Protein AF-A0A1B2ADE9-F1 (afdb_monomer)

Foldseek 3Di:
DPDDFQLVFFDAQDWFQQQDDPDDPLDCDPVLLQQLLLQCSGHVDLCRSQVSSVHHSVVVVVSCPDDRCLRSVQSSVRRNDTPPPDHPDRDPPPPPPDDPVRLVSCQVQPIWHFDDDPSDGPDIDHDGPVVSVVVNVVVVVVVVVVVVVVVVVVVVVVVVCVVVPPDDDDPPPDDDPDDDDDDDDDDDDDDDD

Organism: NCBI:txid692370

Structure (mmCIF, N/CA/C/O backbone):
data_AF-A0A1B2ADE9-F1
#
_entry.id   AF-A0A1B2ADE9-F1
#
loop_
_atom_site.group_PDB
_atom_site.id
_atom_site.type_symbol
_atom_site.label_atom_id
_atom_site.label_alt_id
_atom_site.label_comp_id
_atom_site.label_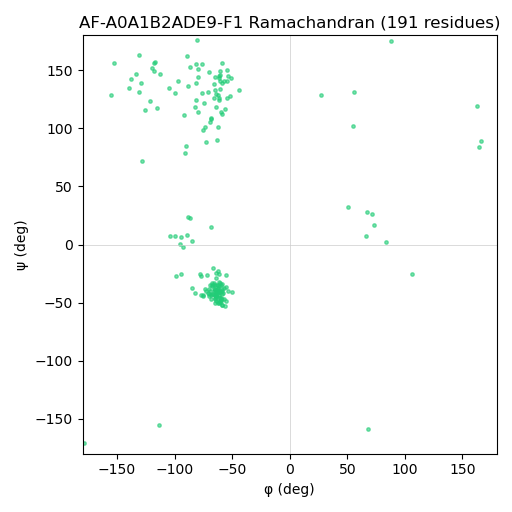asym_id
_atom_site.label_entity_id
_atom_site.label_seq_id
_atom_site.pdbx_PDB_ins_code
_atom_site.Cartn_x
_atom_site.Cartn_y
_atom_site.Cartn_z
_atom_site.occupancy
_atom_site.B_iso_or_equiv
_atom_site.auth_seq_id
_atom_site.auth_comp_id
_atom_site.auth_asym_id
_atom_site.auth_atom_id
_atom_site.pdbx_PDB_model_num
ATOM 1 N N . MET A 1 1 ? -26.281 9.345 21.371 1.00 38.66 1 MET A N 1
ATOM 2 C CA . MET A 1 1 ? -25.489 10.136 20.402 1.00 38.66 1 MET A CA 1
ATOM 3 C C . MET A 1 1 ? -24.989 9.218 19.295 1.00 38.66 1 MET A C 1
ATOM 5 O O . MET A 1 1 ? -24.089 8.418 19.533 1.00 38.66 1 MET A O 1
ATOM 9 N N . SER A 1 2 ? -25.608 9.260 18.114 1.00 47.91 2 SER A N 1
ATOM 10 C CA . SER A 1 2 ? -25.156 8.481 16.957 1.00 47.91 2 SER A CA 1
ATOM 11 C C . SER A 1 2 ? -23.820 9.042 16.474 1.00 47.91 2 SER A C 1
ATOM 13 O O . SER A 1 2 ? -23.771 10.146 15.932 1.00 47.91 2 SER A O 1
ATOM 15 N N . HIS A 1 3 ? -22.728 8.315 16.703 1.00 58.25 3 HIS A N 1
ATOM 16 C CA . HIS A 1 3 ? -21.431 8.699 16.159 1.00 58.25 3 HIS A CA 1
ATOM 17 C C . HIS A 1 3 ? -21.512 8.625 14.633 1.00 58.25 3 HIS A C 1
ATOM 19 O O . HIS A 1 3 ? -21.763 7.555 14.075 1.00 58.25 3 HIS A O 1
ATOM 25 N N . SER A 1 4 ? -21.322 9.762 13.959 1.00 67.06 4 SER A N 1
ATOM 26 C CA . SER A 1 4 ? -21.182 9.790 12.504 1.00 67.06 4 SER A CA 1
ATOM 27 C C . SER A 1 4 ? -20.102 8.789 12.096 1.00 67.06 4 SER A C 1
ATOM 29 O O . SER A 1 4 ? -19.000 8.824 12.651 1.00 67.06 4 SER A O 1
ATOM 31 N N . PRO A 1 5 ? -20.386 7.875 11.156 1.00 67.94 5 PRO A N 1
ATOM 32 C CA . PRO A 1 5 ? -19.447 6.818 10.843 1.00 67.94 5 PRO A CA 1
ATOM 33 C C . PRO A 1 5 ? -18.175 7.426 10.240 1.00 67.94 5 PRO A C 1
ATOM 35 O O . PRO A 1 5 ? -18.242 8.278 9.350 1.00 67.94 5 PRO A O 1
ATOM 38 N N . ALA A 1 6 ? -17.011 6.992 10.735 1.00 68.88 6 ALA A N 1
ATOM 39 C CA . ALA A 1 6 ? -15.723 7.653 10.498 1.00 68.88 6 ALA A CA 1
ATOM 40 C C . ALA A 1 6 ? -15.379 7.830 9.006 1.00 68.88 6 ALA A C 1
ATOM 42 O O . ALA A 1 6 ? -14.685 8.775 8.636 1.00 68.88 6 ALA A O 1
ATOM 43 N N . HIS A 1 7 ? -15.913 6.972 8.136 1.00 71.06 7 HIS A N 1
ATOM 44 C CA . HIS A 1 7 ? -15.707 7.038 6.692 1.00 71.06 7 HIS A CA 1
ATOM 45 C C . HIS A 1 7 ? -16.331 8.264 6.000 1.00 71.06 7 HIS A C 1
ATOM 47 O O . HIS A 1 7 ? -15.894 8.617 4.905 1.00 71.06 7 HIS A O 1
ATOM 53 N N . ARG A 1 8 ? -17.326 8.935 6.609 1.00 74.19 8 ARG A N 1
ATOM 54 C CA . ARG A 1 8 ? -17.951 10.150 6.042 1.00 74.19 8 ARG A CA 1
ATOM 55 C C . ARG A 1 8 ? -17.042 11.376 6.104 1.00 74.19 8 ARG A C 1
ATOM 57 O O . ARG A 1 8 ? -17.163 12.266 5.273 1.00 74.19 8 ARG A O 1
ATOM 64 N N . VAL A 1 9 ? -16.122 11.401 7.065 1.00 76.00 9 VAL A N 1
ATOM 65 C CA . VAL A 1 9 ? -15.184 12.512 7.293 1.00 76.00 9 VAL A CA 1
ATOM 66 C C . VAL A 1 9 ? -13.785 12.153 6.787 1.00 76.00 9 VAL A C 1
ATOM 68 O O . VAL A 1 9 ? -12.835 12.876 7.028 1.00 76.00 9 VAL A O 1
ATOM 71 N N . ARG A 1 10 ? -13.594 11.022 6.104 1.00 80.44 10 ARG A N 1
ATOM 72 C CA . ARG A 1 10 ? -12.267 10.571 5.656 1.00 80.44 10 ARG A CA 1
ATOM 73 C C . ARG A 1 10 ? -12.204 10.484 4.145 1.00 80.44 10 ARG A C 1
ATOM 75 O O . ARG A 1 10 ? -13.212 10.322 3.461 1.00 80.44 10 ARG A O 1
ATOM 82 N N . ARG A 1 11 ? -10.992 10.578 3.604 1.00 84.69 11 ARG A N 1
ATOM 83 C CA . ARG A 1 11 ? -10.764 10.429 2.164 1.00 84.69 11 ARG A CA 1
ATOM 84 C C . ARG A 1 11 ? -10.709 8.949 1.805 1.00 84.69 11 ARG A C 1
ATOM 86 O O . ARG A 1 11 ? -10.084 8.157 2.506 1.00 84.69 11 ARG A O 1
ATOM 93 N N . LYS A 1 12 ? -11.326 8.584 0.681 1.00 86.38 12 LYS A N 1
ATOM 94 C CA . LYS A 1 12 ? -11.277 7.212 0.170 1.00 86.38 12 LYS A CA 1
ATOM 95 C C . LYS A 1 12 ? -9.836 6.842 -0.239 1.00 86.38 12 LYS A C 1
ATOM 97 O O . LYS A 1 12 ? -9.158 7.661 -0.878 1.00 86.38 12 LYS A O 1
ATOM 102 N N . PRO A 1 13 ? -9.369 5.619 0.073 1.00 87.56 13 PRO A N 1
ATOM 103 C CA . PRO A 1 13 ? -8.111 5.111 -0.462 1.00 87.56 13 PRO A CA 1
ATOM 104 C C . PRO A 1 13 ? -8.168 5.026 -1.992 1.00 87.56 13 PRO A C 1
ATOM 106 O O . PRO A 1 13 ? -9.203 4.724 -2.590 1.00 87.56 13 PRO A O 1
ATOM 109 N N . GLY A 1 14 ? -7.051 5.330 -2.634 1.00 88.56 14 GLY A N 1
ATOM 110 C CA . GLY A 1 14 ? -6.895 5.351 -4.087 1.00 88.56 14 GLY A CA 1
ATOM 111 C C . GLY A 1 14 ? -5.942 4.270 -4.562 1.00 88.56 14 GLY A C 1
ATOM 112 O O . GLY A 1 14 ? -5.801 3.230 -3.925 1.00 88.56 14 GLY A O 1
ATOM 113 N N . PHE A 1 15 ? -5.337 4.499 -5.727 1.00 89.31 15 PHE A N 1
ATOM 114 C CA . PHE A 1 15 ? -4.405 3.552 -6.329 1.00 89.31 15 PHE A CA 1
ATOM 115 C C . PHE A 1 15 ? -3.014 3.682 -5.713 1.00 89.31 15 PHE A C 1
ATOM 117 O O . PHE A 1 15 ? -2.402 4.746 -5.811 1.00 89.31 15 PHE A O 1
ATOM 124 N N . PHE A 1 16 ? -2.490 2.577 -5.188 1.00 89.56 16 PHE A N 1
ATOM 125 C CA . PHE A 1 16 ? -1.145 2.498 -4.623 1.00 89.56 16 PHE A CA 1
ATOM 126 C C . PHE A 1 16 ? -0.359 1.305 -5.146 1.00 89.56 16 PHE A C 1
ATOM 128 O O . PHE A 1 16 ? -0.919 0.355 -5.695 1.00 89.56 16 PHE A O 1
ATOM 135 N N . HIS A 1 17 ? 0.956 1.366 -4.956 1.00 89.12 17 HIS A N 1
ATOM 136 C CA . HIS A 1 17 ? 1.852 0.235 -5.150 1.00 89.12 17 HIS A CA 1
ATOM 137 C C . HIS A 1 17 ? 1.821 -0.639 -3.899 1.00 89.12 17 HIS A C 1
ATOM 139 O O . HIS A 1 17 ? 2.172 -0.144 -2.823 1.00 89.12 17 HIS A O 1
ATOM 145 N N . PRO A 1 18 ? 1.394 -1.906 -4.002 1.00 88.88 18 PRO A N 1
ATOM 146 C CA . PRO A 1 18 ? 1.435 -2.797 -2.859 1.00 88.88 18 PRO A CA 1
ATOM 147 C C . PRO A 1 18 ? 2.883 -3.042 -2.442 1.00 88.88 18 PRO A C 1
ATOM 149 O O . PRO A 1 18 ? 3.785 -3.123 -3.278 1.00 88.88 18 PRO A O 1
ATOM 152 N N . VAL A 1 19 ? 3.097 -3.158 -1.135 1.00 88.06 19 VAL A N 1
ATOM 153 C CA . VAL A 1 19 ? 4.432 -3.361 -0.573 1.00 88.06 19 VAL A CA 1
ATOM 154 C C . VAL A 1 19 ? 4.941 -4.733 -1.016 1.00 88.06 19 VAL A C 1
ATOM 156 O O . VAL A 1 19 ? 4.235 -5.719 -0.766 1.00 88.06 19 VAL A O 1
ATOM 159 N N . PRO A 1 20 ? 6.135 -4.829 -1.632 1.00 81.00 20 PRO A N 1
ATOM 160 C CA . PRO A 1 20 ? 6.724 -6.103 -2.011 1.00 81.00 20 PRO A CA 1
ATOM 161 C C . PRO A 1 20 ? 7.099 -6.858 -0.740 1.00 81.00 20 PRO A C 1
ATOM 163 O O . PRO A 1 20 ? 8.008 -6.500 0.010 1.00 81.00 20 PRO A O 1
ATOM 166 N N . VAL A 1 21 ? 6.353 -7.911 -0.457 1.00 83.31 21 VAL A N 1
ATOM 167 C CA . VAL A 1 21 ? 6.552 -8.748 0.717 1.00 83.31 21 VAL A CA 1
ATOM 168 C C . VAL A 1 21 ? 6.620 -10.193 0.272 1.00 83.31 21 VAL A C 1
ATOM 170 O O . VAL A 1 21 ? 5.876 -10.620 -0.609 1.00 83.31 21 VAL A O 1
ATOM 173 N N . ARG A 1 22 ? 7.545 -10.948 0.871 1.00 77.75 22 ARG A N 1
ATOM 174 C CA . ARG A 1 22 ? 7.701 -12.373 0.581 1.00 77.75 22 ARG A CA 1
ATOM 175 C C . ARG A 1 22 ? 6.361 -13.074 0.790 1.00 77.75 22 ARG A C 1
ATOM 177 O O . ARG A 1 22 ? 5.785 -12.967 1.874 1.00 77.75 22 ARG A O 1
ATOM 184 N N . ALA A 1 23 ? 5.904 -13.789 -0.234 1.00 70.44 23 ALA A N 1
ATOM 185 C CA . ALA A 1 23 ? 4.686 -14.576 -0.165 1.00 70.44 23 ALA A CA 1
ATOM 186 C C . ALA A 1 23 ? 4.832 -15.632 0.940 1.00 70.44 23 ALA A C 1
ATOM 188 O O . ALA A 1 23 ? 5.692 -16.510 0.876 1.00 70.44 23 ALA A O 1
ATOM 189 N N . ARG A 1 24 ? 4.026 -15.488 1.990 1.00 76.12 24 ARG A N 1
ATOM 190 C CA . ARG A 1 24 ? 3.840 -16.460 3.069 1.00 76.12 24 ARG A CA 1
ATOM 191 C C . ARG A 1 24 ? 2.339 -16.597 3.304 1.00 76.12 24 ARG A C 1
ATOM 193 O O . ARG A 1 24 ? 1.621 -15.609 3.140 1.00 76.12 24 ARG A O 1
ATOM 200 N N . CYS A 1 25 ? 1.872 -17.784 3.686 1.00 72.38 25 CYS A N 1
ATOM 201 C CA . CYS A 1 25 ? 0.450 -18.053 3.944 1.00 72.38 25 CYS A CA 1
ATOM 202 C C . CYS A 1 25 ? -0.127 -17.157 5.058 1.00 72.38 25 CYS A C 1
ATOM 204 O O . CYS A 1 25 ? -1.260 -16.683 4.983 1.00 72.38 25 CYS A O 1
ATOM 206 N N . ASP A 1 26 ? 0.692 -16.845 6.056 1.00 76.94 26 ASP A N 1
ATOM 207 C CA . ASP A 1 26 ? 0.396 -15.974 7.189 1.00 76.94 26 ASP A CA 1
ATOM 208 C C . ASP A 1 26 ? 0.867 -14.525 6.975 1.00 76.94 26 ASP A C 1
ATOM 210 O O . ASP A 1 26 ? 0.644 -13.666 7.823 1.00 76.94 26 ASP A O 1
ATOM 214 N N . GLY A 1 27 ? 1.471 -14.218 5.827 1.00 85.62 27 GLY A N 1
ATOM 215 C CA . GLY A 1 27 ? 2.099 -12.933 5.552 1.00 85.62 27 GLY A CA 1
ATOM 216 C C . GLY A 1 27 ? 1.133 -11.825 5.136 1.00 85.62 27 GLY A C 1
ATOM 217 O O . GLY A 1 27 ? -0.070 -12.008 4.938 1.00 85.62 27 GLY A O 1
ATOM 218 N N . TRP A 1 28 ? 1.678 -10.627 4.959 1.00 90.31 28 TRP A N 1
ATOM 219 C CA . TRP A 1 28 ? 0.943 -9.526 4.347 1.00 90.31 28 TRP A CA 1
ATOM 220 C C . TRP A 1 28 ? 0.720 -9.829 2.863 1.00 90.31 28 TRP A C 1
ATOM 222 O O . TRP A 1 28 ? 1.646 -9.751 2.076 1.00 90.31 28 TRP A O 1
ATOM 232 N N . SER A 1 29 ? -0.492 -10.188 2.453 1.00 90.56 29 SER A N 1
ATOM 233 C CA . SER A 1 29 ? -0.825 -10.309 1.029 1.00 90.56 29 SER A CA 1
ATOM 234 C C . SER A 1 29 ? -1.334 -8.974 0.484 1.00 90.56 29 SER A C 1
ATOM 236 O O . SER A 1 29 ? -1.773 -8.114 1.249 1.00 90.56 29 SER A O 1
ATOM 238 N N . ILE A 1 30 ? -1.334 -8.804 -0.842 1.00 90.31 30 ILE A N 1
ATOM 239 C CA . ILE A 1 30 ? -1.939 -7.630 -1.502 1.00 90.31 30 ILE A CA 1
ATOM 240 C C . ILE A 1 30 ? -3.397 -7.463 -1.053 1.00 90.31 30 ILE A C 1
ATOM 242 O O . ILE A 1 30 ? -3.838 -6.359 -0.745 1.00 90.31 30 ILE A O 1
ATOM 246 N N . VAL A 1 31 ? -4.118 -8.583 -0.930 1.00 90.06 31 VAL A N 1
ATOM 247 C CA . VAL A 1 31 ? -5.492 -8.616 -0.421 1.00 90.06 31 VAL A CA 1
ATOM 248 C C . VAL A 1 31 ? -5.555 -8.039 0.989 1.00 90.06 31 VAL A C 1
ATOM 250 O O . VAL A 1 31 ? -6.293 -7.085 1.222 1.00 90.06 31 VAL A O 1
ATOM 253 N N . ARG A 1 32 ? -4.721 -8.523 1.917 1.00 91.69 32 ARG A N 1
ATOM 254 C CA . ARG A 1 32 ? -4.684 -8.002 3.293 1.00 91.69 32 ARG A CA 1
ATOM 255 C C . ARG A 1 32 ? -4.302 -6.520 3.350 1.00 91.69 32 ARG A C 1
ATOM 257 O O . ARG A 1 32 ? -4.878 -5.796 4.152 1.00 91.69 32 ARG A O 1
ATOM 264 N N . GLN A 1 33 ? -3.408 -6.041 2.482 1.00 92.75 33 GLN A N 1
ATOM 265 C CA . GLN A 1 33 ? -3.069 -4.612 2.390 1.00 92.75 33 GLN A CA 1
ATOM 266 C C . GLN A 1 33 ? -4.273 -3.763 1.944 1.00 92.75 33 GLN A C 1
ATOM 268 O O . GLN A 1 33 ? -4.559 -2.729 2.548 1.00 92.75 33 GLN A O 1
ATOM 273 N N . CYS A 1 34 ? -5.020 -4.213 0.929 1.00 92.50 34 CYS A N 1
ATOM 274 C CA . CYS A 1 34 ? -6.239 -3.540 0.473 1.00 92.50 34 CYS A CA 1
ATOM 275 C C . CYS A 1 34 ? -7.340 -3.550 1.541 1.00 92.50 34 CYS A C 1
ATOM 277 O O . CYS A 1 34 ? -7.936 -2.505 1.808 1.00 92.50 34 CYS A O 1
ATOM 279 N N . HIS A 1 35 ? -7.585 -4.701 2.175 1.00 91.88 35 HIS A N 1
ATOM 280 C CA . HIS A 1 35 ? -8.554 -4.808 3.267 1.00 91.88 35 HIS A CA 1
ATOM 281 C C . HIS A 1 35 ? -8.151 -3.944 4.462 1.00 91.88 35 HIS A C 1
ATOM 283 O O . HIS A 1 35 ? -9.002 -3.300 5.064 1.00 91.88 35 HIS A O 1
ATOM 289 N N . PHE A 1 36 ? -6.860 -3.848 4.773 1.00 93.69 36 PHE A N 1
ATOM 290 C CA . PHE A 1 36 ? -6.385 -3.009 5.864 1.00 93.69 36 PHE A CA 1
ATOM 291 C C . PHE A 1 36 ? -6.710 -1.530 5.619 1.00 93.69 36 PHE A C 1
ATOM 293 O O . PHE A 1 36 ? -7.302 -0.887 6.483 1.00 93.69 36 PHE A O 1
ATOM 300 N N . LEU A 1 37 ? -6.403 -0.996 4.429 1.00 92.50 37 LEU A N 1
ATOM 301 C CA . LEU A 1 37 ? -6.740 0.392 4.076 1.00 92.50 37 LEU A CA 1
ATOM 302 C C . LEU A 1 37 ? -8.253 0.640 4.069 1.00 92.50 37 LEU A C 1
ATOM 304 O O . LEU A 1 37 ? -8.710 1.718 4.446 1.00 92.50 37 LEU A O 1
ATOM 308 N N . ALA A 1 38 ? -9.034 -0.359 3.669 1.00 91.69 38 ALA A N 1
ATOM 309 C CA . ALA A 1 38 ? -10.483 -0.300 3.735 1.00 91.69 38 ALA A CA 1
ATOM 310 C C . ALA A 1 38 ? -11.004 -0.221 5.174 1.00 91.69 38 ALA A C 1
ATOM 312 O O . ALA A 1 38 ? -11.773 0.681 5.494 1.00 91.69 38 ALA A O 1
ATOM 313 N N . TYR A 1 39 ? -10.557 -1.112 6.061 1.00 92.00 39 TYR A N 1
ATOM 314 C CA . TYR A 1 39 ? -10.945 -1.061 7.469 1.00 92.00 39 TYR A CA 1
ATOM 315 C C . TYR A 1 39 ? -10.456 0.215 8.149 1.00 92.00 39 TYR A C 1
ATOM 317 O O . TYR A 1 39 ? -11.169 0.764 8.988 1.00 92.00 39 TYR A O 1
ATOM 325 N N . LEU A 1 40 ? -9.286 0.728 7.765 1.00 91.44 40 LEU A N 1
ATOM 326 C CA . LEU A 1 40 ? -8.778 2.006 8.256 1.00 91.44 40 LEU A CA 1
ATOM 327 C C . LEU A 1 40 ? -9.699 3.164 7.852 1.00 91.44 40 LEU A C 1
ATOM 329 O O . LEU A 1 40 ? -9.984 4.035 8.669 1.00 91.44 40 LEU A O 1
ATOM 333 N N . TYR A 1 41 ? -10.222 3.144 6.627 1.00 90.06 41 TYR A N 1
ATOM 334 C CA . TYR A 1 41 ? -11.199 4.121 6.151 1.00 90.06 41 TYR A CA 1
ATOM 335 C C . TYR A 1 41 ? -12.534 4.038 6.905 1.00 90.06 41 TYR A C 1
ATOM 337 O O . TYR A 1 41 ? -13.125 5.069 7.219 1.00 90.06 41 TYR A O 1
ATOM 345 N N . LEU A 1 42 ? -12.984 2.828 7.247 1.00 87.81 42 LEU A N 1
ATOM 346 C CA . LEU A 1 42 ? -14.255 2.598 7.943 1.00 87.81 42 LEU A CA 1
ATOM 347 C C . LEU A 1 42 ? -14.210 2.952 9.425 1.00 87.81 42 LEU A C 1
ATOM 349 O O . LEU A 1 42 ? -15.145 3.561 9.939 1.00 87.81 42 LEU A O 1
ATOM 353 N N . THR A 1 43 ? -13.135 2.550 10.099 1.00 87.31 43 THR A N 1
ATOM 354 C CA . THR A 1 43 ? -13.010 2.621 11.560 1.00 87.31 43 THR A CA 1
ATOM 355 C C . THR A 1 43 ? -12.223 3.839 12.027 1.00 87.31 43 THR A C 1
ATOM 357 O O . THR A 1 43 ? -12.415 4.299 13.146 1.00 87.31 43 THR A O 1
ATOM 360 N N . GLY A 1 44 ? -11.306 4.358 11.203 1.00 86.12 44 GLY A N 1
ATOM 361 C CA . GLY A 1 44 ? -10.349 5.385 11.613 1.00 86.12 44 GLY A CA 1
ATOM 362 C C . GLY A 1 44 ? -9.323 4.918 12.652 1.00 86.12 44 GLY A C 1
ATOM 363 O O . GLY A 1 44 ? -8.565 5.746 13.149 1.00 86.12 44 GLY A O 1
ATOM 364 N N . SER A 1 45 ? -9.282 3.621 12.983 1.00 90.31 45 SER A N 1
ATOM 365 C CA . SER A 1 45 ? -8.395 3.060 14.002 1.00 90.31 45 SER A CA 1
ATOM 366 C C . SER A 1 45 ? -7.483 1.993 13.409 1.00 90.31 45 SER A C 1
ATOM 368 O O . SER A 1 45 ? -7.934 0.985 12.864 1.00 90.31 45 SER A O 1
ATOM 370 N N . VAL A 1 46 ? -6.174 2.191 13.567 1.00 92.19 46 VAL A N 1
ATOM 371 C CA . VAL A 1 46 ? -5.146 1.245 13.108 1.00 92.19 46 VAL A CA 1
ATOM 372 C C . VAL A 1 46 ? -5.283 -0.102 13.813 1.00 92.19 46 VAL A C 1
ATOM 374 O O . VAL A 1 46 ? -5.102 -1.147 13.190 1.00 92.19 46 VAL A O 1
ATOM 377 N N . THR A 1 47 ? -5.618 -0.099 15.105 1.00 93.50 47 THR A N 1
ATOM 378 C CA . THR A 1 47 ? -5.734 -1.330 15.892 1.00 93.50 47 THR A CA 1
ATOM 379 C C . THR A 1 47 ? -6.945 -2.152 15.471 1.00 93.50 47 THR A C 1
ATOM 381 O O . THR A 1 47 ? -6.820 -3.364 15.291 1.00 93.50 47 THR A O 1
ATOM 384 N N . ALA A 1 48 ? -8.088 -1.499 15.243 1.00 91.50 48 ALA A N 1
ATOM 385 C CA . ALA A 1 48 ? -9.290 -2.146 14.729 1.00 91.50 48 ALA A CA 1
ATOM 386 C C . ALA A 1 48 ? -9.070 -2.675 13.304 1.00 91.50 48 ALA A C 1
ATOM 388 O O . ALA A 1 48 ? -9.407 -3.820 13.016 1.00 91.50 48 ALA A O 1
ATOM 389 N N . ALA A 1 49 ? -8.431 -1.884 12.437 1.00 92.94 49 ALA A N 1
ATOM 390 C CA . ALA A 1 49 ? -8.143 -2.284 11.065 1.00 92.94 49 ALA A CA 1
ATOM 391 C C . ALA A 1 49 ? -7.176 -3.472 10.975 1.00 92.94 49 ALA A C 1
ATOM 393 O O . ALA A 1 49 ? -7.418 -4.404 10.212 1.00 92.94 49 ALA A O 1
ATOM 394 N N . ALA A 1 50 ? -6.107 -3.471 11.778 1.00 93.88 50 ALA A N 1
ATOM 395 C CA . ALA A 1 50 ? -5.161 -4.581 11.841 1.00 93.88 50 ALA A CA 1
ATOM 396 C C . ALA A 1 50 ? -5.848 -5.872 12.311 1.00 93.88 50 ALA A C 1
ATOM 398 O O . ALA A 1 50 ? -5.698 -6.913 11.672 1.00 93.88 50 ALA A O 1
ATOM 399 N N . ARG A 1 51 ? -6.672 -5.792 13.364 1.00 93.19 51 ARG A N 1
ATOM 400 C CA . ARG A 1 51 ? -7.458 -6.937 13.848 1.00 93.19 51 ARG A CA 1
ATOM 401 C C . ARG A 1 51 ? -8.457 -7.436 12.803 1.00 93.19 51 ARG A C 1
ATOM 403 O O . ARG A 1 51 ? -8.565 -8.642 12.619 1.00 93.19 51 ARG A O 1
ATOM 410 N N . GLY A 1 52 ? -9.109 -6.532 12.070 1.00 90.06 52 GLY A N 1
ATOM 411 C CA . GLY A 1 52 ? -10.048 -6.874 10.996 1.00 90.06 52 GLY A CA 1
ATOM 412 C C . GLY A 1 52 ? -9.424 -7.666 9.842 1.00 90.06 52 GLY A C 1
ATOM 413 O O . GLY A 1 52 ? -10.121 -8.427 9.180 1.00 90.06 52 GLY A O 1
ATOM 414 N N . VAL A 1 53 ? -8.109 -7.549 9.622 1.00 91.50 53 VAL A N 1
ATOM 415 C CA . VAL A 1 53 ? -7.373 -8.352 8.624 1.00 91.50 53 VAL A CA 1
ATOM 416 C C . VAL A 1 53 ? -6.609 -9.539 9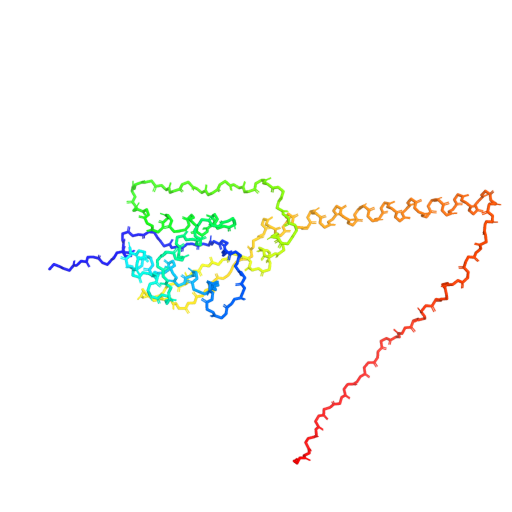.219 1.00 91.50 53 VAL A C 1
ATOM 418 O O . VAL A 1 53 ? -5.828 -10.175 8.509 1.00 91.50 53 VAL A O 1
ATOM 421 N N . GLY A 1 54 ? -6.793 -9.826 10.511 1.00 91.19 54 GLY A N 1
ATOM 422 C CA . GLY A 1 54 ? -6.087 -10.901 11.212 1.00 91.19 54 GLY A CA 1
ATOM 423 C C . GLY A 1 54 ? -4.601 -10.617 11.462 1.00 91.19 54 GLY A C 1
ATOM 424 O O . GLY A 1 54 ? -3.807 -11.547 11.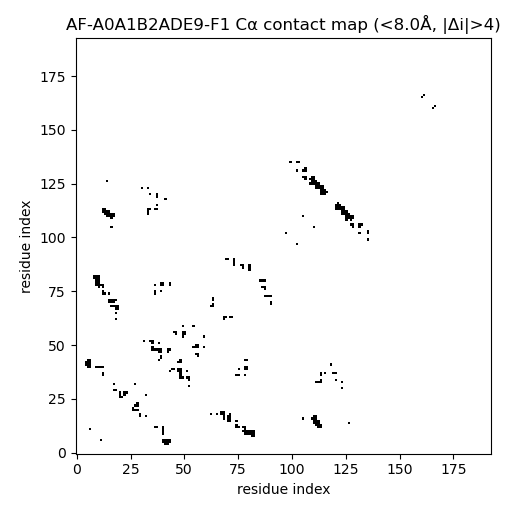552 1.00 91.19 54 GLY A O 1
ATOM 425 N N . MET A 1 55 ? -4.202 -9.343 11.545 1.00 93.06 55 MET A N 1
ATOM 426 C CA . MET A 1 55 ? -2.814 -8.915 11.749 1.00 93.06 55 MET A CA 1
ATOM 427 C C . MET A 1 55 ? -2.623 -8.166 13.065 1.00 93.06 55 MET A C 1
ATOM 429 O O . MET A 1 55 ? -3.532 -7.536 13.605 1.00 93.06 55 MET A O 1
ATOM 433 N N . SER A 1 56 ? -1.386 -8.160 13.565 1.00 93.56 56 SER A N 1
ATOM 434 C CA . SER A 1 56 ? -1.038 -7.316 14.709 1.00 93.56 56 SER A CA 1
ATOM 435 C C . SER A 1 56 ? -0.802 -5.861 14.272 1.00 93.56 56 SER A C 1
ATOM 437 O O . SER A 1 56 ? -0.184 -5.632 13.224 1.00 93.56 56 SER A O 1
ATOM 439 N N . PRO A 1 57 ? -1.185 -4.856 15.084 1.00 92.81 57 PRO A N 1
ATOM 440 C CA . PRO A 1 57 ? -0.901 -3.448 14.789 1.00 92.81 57 PRO A CA 1
ATOM 441 C C . PRO A 1 57 ? 0.600 -3.179 14.608 1.00 92.81 57 PRO A C 1
ATOM 443 O O . PRO A 1 57 ? 1.009 -2.452 13.705 1.00 92.81 57 PRO A O 1
ATOM 446 N N . LYS A 1 58 ? 1.444 -3.850 15.406 1.00 94.44 58 LYS A N 1
ATOM 447 C CA . LYS A 1 58 ? 2.910 -3.778 15.298 1.00 94.44 58 LYS A CA 1
ATOM 448 C C . LYS A 1 58 ? 3.404 -4.234 13.922 1.00 94.44 58 LYS A C 1
ATOM 450 O O . LYS A 1 58 ? 4.301 -3.614 13.356 1.00 94.44 58 LYS A O 1
ATOM 455 N N . SER A 1 59 ? 2.816 -5.292 13.357 1.00 92.12 59 SER A N 1
ATOM 456 C CA . SER A 1 59 ? 3.169 -5.754 12.009 1.00 92.12 59 SER A CA 1
ATOM 457 C C . SER A 1 59 ? 2.748 -4.766 10.915 1.00 92.12 59 SER A C 1
ATOM 459 O O . SER A 1 59 ? 3.482 -4.613 9.942 1.00 92.12 59 SER A O 1
ATOM 461 N N . ALA A 1 60 ? 1.634 -4.049 11.101 1.00 92.69 60 ALA A N 1
ATOM 462 C CA . ALA A 1 60 ? 1.175 -3.022 10.167 1.00 92.69 60 ALA A CA 1
ATOM 463 C C . ALA A 1 60 ? 2.129 -1.814 10.143 1.00 92.69 60 ALA A C 1
ATOM 465 O O . ALA A 1 60 ? 2.516 -1.356 9.069 1.00 92.69 60 ALA A O 1
ATOM 466 N N . TYR A 1 61 ? 2.607 -1.355 11.306 1.00 93.88 61 TYR A N 1
ATOM 467 C CA . TYR A 1 61 ? 3.642 -0.313 11.365 1.00 93.88 61 TYR A CA 1
ATOM 468 C C . TYR A 1 61 ? 4.969 -0.771 10.756 1.00 93.88 61 TYR A C 1
ATOM 470 O O . TYR A 1 61 ? 5.591 -0.026 10.001 1.00 93.88 61 TYR A O 1
ATOM 478 N N . ARG A 1 62 ? 5.376 -2.022 11.010 1.00 91.69 62 ARG A N 1
ATOM 479 C CA . ARG A 1 62 ? 6.553 -2.608 10.352 1.00 91.69 62 ARG A CA 1
ATOM 480 C C . ARG A 1 62 ? 6.407 -2.668 8.836 1.00 91.69 62 ARG A C 1
ATOM 482 O O . ARG A 1 62 ? 7.417 -2.570 8.155 1.00 91.69 62 ARG A O 1
ATOM 489 N N . LEU A 1 63 ? 5.196 -2.871 8.315 1.00 91.25 63 LEU A N 1
ATOM 490 C CA . LEU A 1 63 ? 4.934 -2.853 6.877 1.00 91.25 63 LEU A CA 1
ATOM 491 C C . LEU A 1 63 ? 5.090 -1.439 6.306 1.00 91.25 63 LEU A C 1
ATOM 493 O O . LEU A 1 63 ? 5.716 -1.282 5.264 1.00 91.25 63 LEU A O 1
ATOM 497 N N . ARG A 1 64 ? 4.570 -0.424 7.010 1.00 89.81 64 ARG A N 1
ATOM 498 C CA . ARG A 1 64 ? 4.678 0.992 6.617 1.00 89.81 64 ARG A CA 1
ATOM 499 C C . ARG A 1 64 ? 6.130 1.477 6.541 1.00 89.81 64 ARG A C 1
ATOM 501 O O . ARG A 1 64 ? 6.428 2.324 5.714 1.00 89.81 64 ARG A O 1
ATOM 508 N N . ALA A 1 65 ? 7.013 0.940 7.381 1.00 89.06 65 ALA A N 1
ATOM 509 C CA . ALA A 1 65 ? 8.425 1.323 7.440 1.00 89.06 65 ALA A CA 1
ATOM 510 C C . ALA A 1 65 ? 9.339 0.589 6.435 1.00 89.06 65 ALA A C 1
ATOM 512 O O . ALA A 1 65 ? 10.551 0.764 6.497 1.00 89.06 65 ALA A O 1
ATOM 513 N N . ARG A 1 66 ? 8.807 -0.275 5.556 1.00 86.50 66 ARG A N 1
ATOM 514 C CA . ARG A 1 66 ? 9.633 -1.003 4.577 1.00 86.50 66 ARG A CA 1
ATOM 515 C C . ARG A 1 66 ? 9.990 -0.143 3.372 1.00 86.50 66 A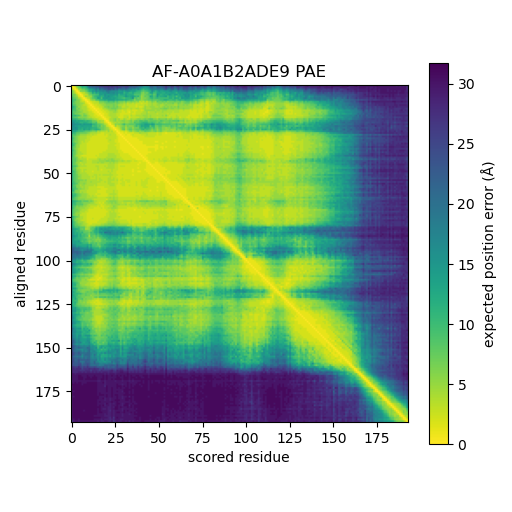RG A C 1
ATOM 517 O O . ARG A 1 66 ? 9.182 0.664 2.918 1.00 86.50 66 ARG A O 1
ATOM 524 N N . ASP A 1 67 ? 11.137 -0.443 2.779 1.00 80.56 67 ASP A N 1
ATOM 525 C CA . ASP A 1 67 ? 11.514 0.084 1.470 1.00 80.56 67 ASP A CA 1
ATOM 526 C C . ASP A 1 67 ? 10.495 -0.350 0.406 1.00 80.56 67 ASP A C 1
ATOM 528 O O . ASP A 1 67 ? 10.080 -1.514 0.355 1.00 80.56 67 ASP A O 1
ATOM 532 N N . GLY A 1 68 ? 10.055 0.584 -0.440 1.00 79.31 68 GLY A N 1
ATOM 533 C CA . GLY A 1 68 ? 9.011 0.318 -1.429 1.00 79.31 68 GLY A CA 1
ATOM 534 C C . GLY A 1 68 ? 7.580 0.426 -0.890 1.00 79.31 68 GLY A C 1
ATOM 535 O O . GLY A 1 68 ? 6.637 0.168 -1.643 1.00 79.31 68 GLY A O 1
ATOM 536 N N . ALA A 1 69 ? 7.391 0.783 0.388 1.00 85.25 69 ALA A N 1
ATOM 537 C CA . ALA A 1 69 ? 6.074 1.003 0.986 1.00 85.25 69 ALA A CA 1
ATOM 538 C C . ALA A 1 69 ? 5.559 2.444 0.852 1.00 85.25 69 ALA A C 1
ATOM 540 O O . ALA A 1 69 ? 4.520 2.771 1.424 1.00 85.25 69 ALA A O 1
ATOM 541 N N . GLU A 1 70 ? 6.231 3.312 0.093 1.00 86.94 70 GLU A N 1
ATOM 542 C CA . GLU A 1 70 ? 5.937 4.749 0.043 1.00 86.94 70 GLU A CA 1
ATOM 543 C C . GLU A 1 70 ? 4.512 5.015 -0.463 1.00 86.94 70 GLU A C 1
ATOM 545 O O . GLU A 1 70 ? 3.789 5.843 0.090 1.00 86.94 70 GLU A O 1
ATOM 550 N N . GLY A 1 71 ? 4.070 4.260 -1.474 1.00 86.44 71 GLY A N 1
ATOM 551 C CA . GLY A 1 71 ? 2.702 4.343 -1.991 1.00 86.44 71 GLY A CA 1
ATOM 552 C C . GLY A 1 71 ? 1.651 3.895 -0.971 1.00 86.44 71 GLY A C 1
ATOM 553 O O . GLY A 1 71 ? 0.598 4.518 -0.852 1.00 86.44 71 GLY A O 1
ATOM 554 N N . PHE A 1 72 ? 1.942 2.844 -0.202 1.00 89.81 72 PHE A N 1
ATOM 555 C CA . PHE A 1 72 ? 1.052 2.347 0.848 1.00 89.81 72 PHE A CA 1
ATOM 556 C C . PHE A 1 72 ? 0.985 3.309 2.044 1.00 89.81 72 PHE A C 1
ATOM 558 O O . PHE A 1 72 ? -0.106 3.615 2.525 1.00 89.81 72 PHE A O 1
ATOM 565 N N . ALA A 1 73 ? 2.130 3.831 2.489 1.00 90.38 73 ALA A N 1
ATOM 566 C CA . ALA A 1 73 ? 2.216 4.830 3.551 1.00 90.38 73 ALA A CA 1
ATOM 567 C C . ALA A 1 73 ? 1.466 6.116 3.174 1.00 90.38 73 ALA A C 1
ATOM 569 O O . ALA A 1 73 ? 0.715 6.649 3.986 1.00 90.38 73 ALA A O 1
ATOM 570 N N . TYR A 1 74 ? 1.584 6.554 1.919 1.00 90.00 74 TYR A N 1
ATOM 571 C CA . TYR A 1 74 ? 0.850 7.706 1.409 1.00 90.00 74 TYR A CA 1
ATOM 572 C C . TYR A 1 74 ? -0.670 7.526 1.477 1.00 90.00 74 TYR A C 1
ATOM 574 O O . TYR A 1 74 ? -1.387 8.428 1.908 1.00 90.00 74 TYR A O 1
ATOM 582 N N . GLU A 1 75 ? -1.184 6.366 1.060 1.00 91.06 75 GLU A N 1
ATOM 583 C CA . GLU A 1 75 ? -2.617 6.072 1.162 1.00 91.06 75 GLU A CA 1
ATOM 584 C C . GLU A 1 75 ? -3.088 5.980 2.609 1.00 91.06 75 GLU A C 1
ATOM 586 O O . GLU A 1 75 ? -4.158 6.492 2.937 1.00 91.06 75 GLU A O 1
ATOM 591 N N . TRP A 1 76 ? -2.281 5.373 3.479 1.00 91.69 76 TRP A N 1
ATOM 592 C CA . TRP A 1 76 ? -2.548 5.323 4.911 1.00 91.69 76 TRP A CA 1
ATOM 593 C C . TRP A 1 76 ? -2.721 6.736 5.476 1.00 91.69 76 TRP A C 1
ATOM 595 O O . TRP A 1 76 ? -3.748 7.044 6.087 1.00 91.69 76 TRP A O 1
ATOM 605 N N . ASP A 1 77 ? -1.752 7.616 5.231 1.00 90.12 77 ASP A N 1
ATOM 606 C CA . ASP A 1 77 ? -1.774 8.991 5.727 1.00 90.12 77 ASP A CA 1
ATOM 607 C C . ASP A 1 77 ? -2.922 9.785 5.099 1.00 90.12 77 ASP A C 1
ATOM 609 O O . ASP A 1 77 ? -3.578 10.584 5.769 1.00 90.12 77 ASP A O 1
ATOM 613 N N . ARG A 1 78 ? -3.258 9.512 3.834 1.00 88.94 78 ARG A N 1
ATOM 614 C CA . ARG A 1 78 ? -4.395 10.141 3.158 1.00 88.94 78 ARG A CA 1
ATOM 615 C C . ARG A 1 78 ? -5.740 9.755 3.755 1.00 88.94 78 ARG A C 1
ATOM 617 O O . ARG A 1 78 ? -6.613 10.616 3.834 1.00 88.94 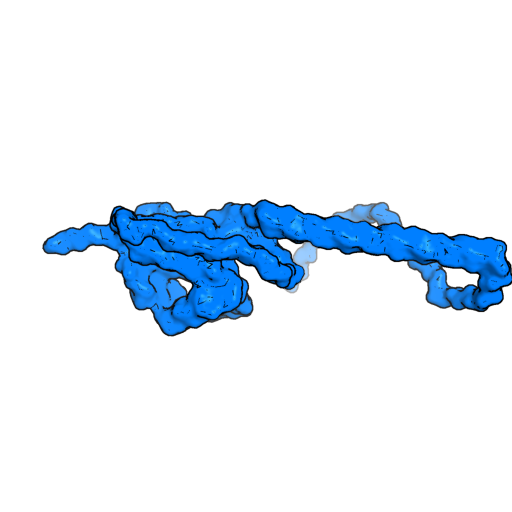78 ARG A O 1
ATOM 624 N N . VAL A 1 79 ? -5.912 8.503 4.168 1.00 88.50 79 VAL A N 1
ATOM 625 C CA . VAL A 1 79 ? -7.128 8.044 4.856 1.00 88.50 79 VAL A CA 1
ATOM 626 C C . VAL A 1 79 ? -7.235 8.657 6.256 1.00 88.50 79 VAL A C 1
ATOM 628 O O . VAL A 1 79 ? -8.334 8.978 6.718 1.00 88.50 79 VAL A O 1
ATOM 631 N N . LEU A 1 80 ? -6.101 8.854 6.935 1.00 86.50 80 LEU A N 1
ATOM 632 C CA . LEU A 1 80 ? -6.073 9.474 8.259 1.00 86.50 80 LEU A CA 1
ATOM 633 C C . LEU A 1 80 ? -6.223 11.000 8.231 1.00 86.50 80 LEU A C 1
ATOM 635 O O . LEU A 1 80 ? -6.718 11.568 9.205 1.00 86.50 80 LEU A O 1
ATOM 639 N N . THR A 1 81 ? -5.858 11.646 7.123 1.00 84.38 81 THR A N 1
ATO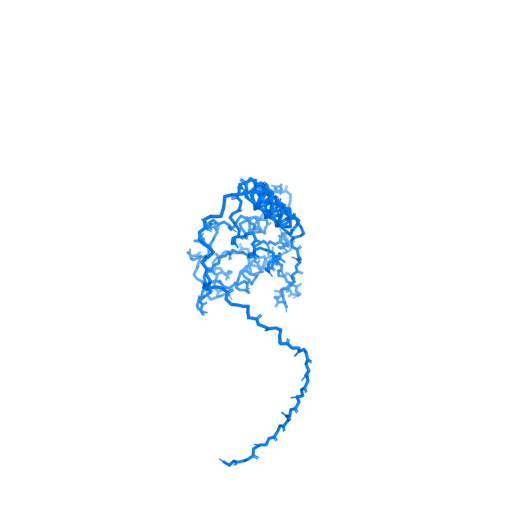M 640 C CA . THR A 1 81 ? -5.974 13.097 6.952 1.00 84.38 81 THR A CA 1
ATOM 641 C C . THR A 1 81 ? -7.431 13.504 6.728 1.00 84.38 81 THR A C 1
ATOM 643 O O . THR A 1 81 ? -8.072 13.082 5.759 1.00 84.38 81 THR A O 1
ATOM 646 N N . HIS A 1 82 ? -7.945 14.371 7.599 1.00 74.25 82 HIS A N 1
ATOM 647 C CA . HIS A 1 82 ? -9.301 14.898 7.492 1.00 74.25 82 HIS A CA 1
ATOM 648 C C . HIS A 1 82 ? -9.427 15.866 6.290 1.00 74.25 82 HIS A C 1
ATOM 650 O O . HIS A 1 82 ? -8.464 16.532 5.895 1.00 74.25 82 HIS A O 1
ATOM 656 N N . PRO A 1 83 ? -10.594 15.947 5.633 1.00 68.12 83 PRO A N 1
ATOM 657 C CA . PRO A 1 83 ? -10.870 16.960 4.626 1.00 68.12 83 PRO A CA 1
ATOM 658 C C . PRO A 1 83 ? -10.803 18.342 5.293 1.00 68.12 83 PRO A C 1
ATOM 660 O O . PRO A 1 83 ? -11.404 18.555 6.338 1.00 68.12 83 PRO A O 1
ATOM 663 N N . GLY A 1 84 ? -10.027 19.260 4.710 1.00 68.81 84 GLY A N 1
ATOM 664 C CA . GLY A 1 84 ? -9.818 20.616 5.238 1.00 68.81 84 GLY A CA 1
ATOM 665 C C . GLY A 1 84 ? -8.451 20.859 5.887 1.00 68.81 84 GLY A C 1
ATOM 666 O O . GLY A 1 84 ? -7.952 21.973 5.816 1.00 68.81 84 GLY A O 1
ATOM 667 N N . THR A 1 85 ? -7.766 19.833 6.404 1.00 70.44 85 THR A N 1
ATOM 668 C CA . THR A 1 85 ? -6.454 19.990 7.075 1.00 70.44 85 THR A CA 1
ATOM 669 C C . THR A 1 85 ? -5.257 19.901 6.113 1.00 70.44 85 THR A C 1
ATOM 671 O O . THR A 1 85 ? -4.158 19.530 6.512 1.00 70.44 85 THR A O 1
ATOM 674 N N . GLY A 1 86 ? -5.468 20.179 4.823 1.00 70.06 86 GLY A N 1
ATOM 675 C CA . GLY A 1 86 ? -4.466 19.988 3.767 1.00 70.06 86 GLY A CA 1
ATOM 676 C C . GLY A 1 86 ? -4.458 18.582 3.146 1.00 70.06 86 GLY A C 1
ATOM 677 O O . GLY A 1 86 ? -5.237 17.697 3.512 1.00 70.06 86 GLY A O 1
ATOM 678 N N . ARG A 1 87 ? -3.626 18.385 2.115 1.00 71.19 87 ARG A N 1
ATOM 679 C CA . ARG A 1 87 ? -3.390 17.083 1.467 1.00 71.19 87 ARG A CA 1
ATOM 680 C C . ARG A 1 87 ? -2.016 16.584 1.918 1.00 71.19 87 ARG A C 1
ATOM 682 O O . ARG A 1 87 ? -1.081 17.376 1.848 1.00 71.19 87 ARG A O 1
ATOM 689 N N . PRO A 1 88 ? -1.859 15.307 2.311 1.00 76.56 88 PRO A N 1
ATOM 690 C CA . PRO A 1 88 ? -0.524 14.779 2.534 1.00 76.56 88 PRO A CA 1
ATOM 691 C C . PRO A 1 88 ? 0.284 14.912 1.243 1.00 76.56 88 PRO A C 1
ATOM 693 O O . PRO A 1 88 ? -0.246 14.705 0.140 1.00 76.56 88 PRO A O 1
ATOM 696 N N . THR A 1 89 ? 1.547 15.295 1.387 1.00 76.94 89 THR A N 1
ATOM 697 C CA . THR A 1 89 ? 2.472 15.436 0.267 1.00 76.94 89 THR A CA 1
ATOM 698 C C . THR A 1 89 ? 2.623 14.073 -0.409 1.00 76.94 89 THR A C 1
ATOM 700 O O . THR A 1 89 ? 2.911 13.089 0.279 1.00 76.94 89 THR A O 1
ATOM 703 N N . PRO A 1 90 ? 2.369 13.962 -1.727 1.00 73.62 90 PRO A N 1
ATOM 704 C CA . PRO A 1 90 ? 2.651 12.738 -2.463 1.00 73.62 90 PRO A CA 1
ATOM 705 C C . PRO A 1 90 ? 4.108 12.320 -2.254 1.00 73.62 90 PRO A C 1
ATOM 707 O O . PRO A 1 90 ? 4.971 13.197 -2.164 1.00 73.62 90 PRO A O 1
ATOM 710 N N . PRO A 1 91 ? 4.410 11.011 -2.198 1.00 71.62 91 PRO A N 1
ATOM 711 C CA . PRO A 1 91 ? 5.792 10.577 -2.144 1.00 71.62 91 PRO A CA 1
ATOM 712 C C . PRO A 1 91 ? 6.527 11.143 -3.369 1.00 71.62 91 PRO A C 1
ATOM 714 O O . PRO A 1 91 ? 5.932 11.190 -4.457 1.00 71.62 91 PRO A O 1
ATOM 717 N N . PRO A 1 92 ? 7.787 11.589 -3.217 1.00 67.56 92 PRO A N 1
ATOM 718 C CA . PRO A 1 92 ? 8.586 12.038 -4.345 1.00 67.56 92 PRO A CA 1
ATOM 719 C C . PRO A 1 92 ? 8.563 10.980 -5.443 1.00 67.56 92 PRO A C 1
ATOM 721 O O . PRO A 1 92 ? 8.577 9.779 -5.157 1.00 67.56 92 PRO A O 1
ATOM 724 N N . ILE A 1 93 ? 8.534 11.414 -6.704 1.00 63.97 93 ILE A N 1
ATOM 725 C CA . ILE A 1 93 ? 8.742 10.488 -7.815 1.00 63.97 93 ILE A CA 1
ATOM 726 C C . ILE A 1 93 ? 10.096 9.829 -7.567 1.00 63.97 93 ILE A C 1
ATOM 728 O O . ILE A 1 93 ? 11.115 10.515 -7.532 1.00 63.97 93 ILE A O 1
ATOM 732 N N . ASP A 1 94 ? 10.094 8.511 -7.366 1.00 63.25 94 ASP A N 1
ATOM 733 C CA . ASP A 1 94 ? 11.315 7.759 -7.112 1.00 63.25 94 ASP A CA 1
ATOM 734 C C . ASP A 1 94 ? 12.227 7.877 -8.343 1.00 63.25 94 ASP A C 1
ATOM 736 O O . ASP A 1 94 ? 11.969 7.292 -9.408 1.00 63.25 94 ASP A O 1
ATOM 740 N N . TYR A 1 95 ? 13.225 8.753 -8.213 1.00 58.16 95 TYR A N 1
ATOM 741 C CA . TYR A 1 95 ? 14.270 9.016 -9.196 1.00 58.16 95 TYR A CA 1
ATOM 742 C C . TYR A 1 95 ? 15.507 8.153 -8.932 1.00 58.16 95 TYR A C 1
ATOM 744 O O . TYR A 1 95 ? 16.460 8.209 -9.711 1.00 58.16 95 TYR A O 1
ATOM 752 N N . ARG A 1 96 ? 15.514 7.340 -7.861 1.00 59.81 96 ARG A N 1
ATOM 753 C CA . ARG A 1 96 ? 16.589 6.369 -7.657 1.00 59.81 96 ARG A CA 1
ATOM 754 C C . ARG A 1 96 ? 16.602 5.407 -8.838 1.00 59.81 96 ARG A C 1
ATOM 756 O O . ARG A 1 96 ? 15.567 5.109 -9.440 1.00 59.81 96 ARG A O 1
ATOM 763 N N . LYS A 1 97 ? 17.788 4.893 -9.170 1.00 56.31 97 LYS A N 1
ATOM 764 C CA . LYS A 1 97 ? 17.923 3.784 -10.118 1.00 56.31 97 LYS A CA 1
ATOM 765 C C . LYS A 1 97 ? 17.227 2.566 -9.510 1.00 56.31 97 LYS A C 1
ATOM 767 O O . LYS A 1 97 ? 17.839 1.799 -8.779 1.00 56.31 97 LYS A O 1
ATOM 772 N N . VAL A 1 98 ? 15.936 2.411 -9.794 1.00 65.06 98 VAL A N 1
ATOM 773 C CA . VAL A 1 98 ? 15.170 1.244 -9.367 1.00 65.06 98 VAL A CA 1
ATOM 774 C C . VAL A 1 98 ? 15.809 0.012 -10.014 1.00 65.06 98 VAL A C 1
ATOM 776 O O . VAL A 1 98 ? 16.021 -0.031 -11.236 1.00 65.06 98 VAL A O 1
ATOM 779 N N . THR A 1 99 ? 16.156 -0.974 -9.189 1.00 72.50 99 THR A N 1
ATOM 780 C CA . THR A 1 99 ? 16.719 -2.249 -9.642 1.00 72.50 99 THR A CA 1
ATOM 781 C C . THR A 1 99 ? 15.706 -2.970 -10.535 1.00 72.50 99 THR A C 1
ATOM 783 O O . THR A 1 99 ? 14.496 -2.899 -10.298 1.00 72.50 99 THR A O 1
ATOM 786 N N . ASN A 1 100 ? 16.182 -3.683 -11.561 1.00 72.75 100 ASN A N 1
ATOM 787 C CA . ASN A 1 100 ? 15.326 -4.395 -12.522 1.00 72.75 100 ASN A CA 1
ATOM 788 C C . ASN A 1 100 ? 14.248 -5.294 -11.878 1.00 72.75 100 ASN A C 1
ATOM 790 O O . ASN A 1 100 ? 13.108 -5.231 -12.339 1.00 72.75 100 ASN A O 1
ATOM 794 N N . PRO A 1 101 ? 14.523 -6.052 -10.795 1.00 77.69 101 PRO A N 1
ATOM 795 C CA . PRO A 1 101 ? 13.502 -6.871 -10.141 1.00 77.69 101 PRO A CA 1
ATOM 796 C C . PRO A 1 101 ? 12.335 -6.048 -9.582 1.00 77.69 101 PRO A C 1
ATOM 798 O O . PRO A 1 101 ? 11.180 -6.423 -9.753 1.00 77.69 101 PRO A O 1
ATOM 801 N N . THR A 1 102 ? 12.608 -4.891 -8.974 1.00 79.44 102 THR A N 1
ATOM 802 C CA . THR A 1 102 ? 11.573 -4.013 -8.407 1.00 79.44 102 THR A CA 1
ATOM 803 C C . THR A 1 102 ? 10.733 -3.349 -9.499 1.00 79.44 102 THR A C 1
ATOM 805 O O . THR A 1 102 ? 9.517 -3.235 -9.346 1.00 79.44 102 THR A O 1
ATOM 808 N N . LEU A 1 103 ? 11.351 -2.942 -10.618 1.00 78.81 103 LEU A N 1
ATOM 809 C CA . LEU A 1 103 ? 10.620 -2.433 -11.787 1.00 78.8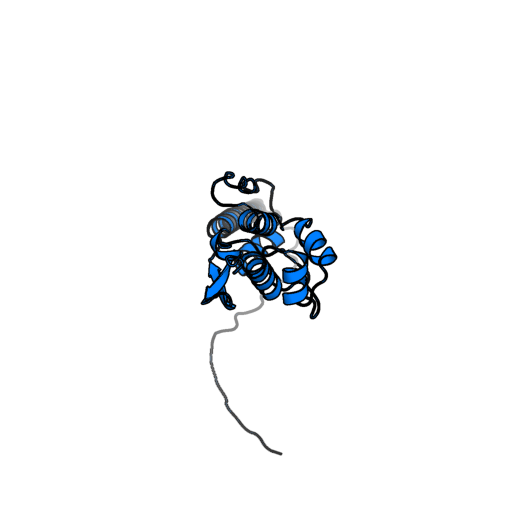1 103 LEU A CA 1
ATOM 810 C C . LEU A 1 103 ? 9.698 -3.506 -12.362 1.00 78.81 103 LEU A C 1
ATOM 812 O O . LEU A 1 103 ? 8.507 -3.256 -12.532 1.00 78.81 103 LEU A O 1
ATOM 816 N N . ARG A 1 104 ? 10.238 -4.702 -12.605 1.00 81.31 104 ARG A N 1
ATOM 817 C CA . ARG A 1 104 ? 9.490 -5.835 -13.150 1.00 81.31 104 ARG A CA 1
ATOM 818 C C . ARG A 1 104 ? 8.312 -6.209 -12.251 1.00 81.31 104 ARG A C 1
ATOM 820 O O . ARG A 1 104 ? 7.187 -6.261 -12.729 1.00 81.31 104 ARG A O 1
ATOM 827 N N . HIS A 1 105 ? 8.534 -6.320 -10.944 1.00 83.06 105 HIS A N 1
ATOM 828 C CA . HIS A 1 105 ? 7.476 -6.595 -9.970 1.00 83.06 105 HIS A CA 1
ATOM 829 C C . HIS A 1 105 ? 6.354 -5.540 -9.981 1.00 83.06 105 HIS A C 1
ATOM 831 O O . HIS A 1 105 ? 5.171 -5.877 -9.944 1.00 83.06 105 HIS A O 1
ATOM 837 N N . ARG A 1 106 ? 6.706 -4.248 -10.068 1.00 84.81 106 ARG A N 1
ATOM 838 C CA . ARG A 1 106 ? 5.725 -3.150 -10.160 1.00 84.81 106 ARG A CA 1
ATOM 839 C C . ARG A 1 106 ? 4.944 -3.172 -11.475 1.00 84.81 106 ARG A C 1
ATOM 841 O O . ARG A 1 106 ? 3.769 -2.818 -11.463 1.00 84.81 106 ARG A O 1
ATOM 848 N N . VAL A 1 107 ? 5.567 -3.573 -12.583 1.00 86.25 107 VAL A N 1
ATOM 849 C CA . VAL A 1 107 ? 4.885 -3.746 -13.877 1.00 86.25 107 VAL A CA 1
ATOM 850 C C . VAL A 1 107 ? 3.923 -4.932 -13.822 1.00 86.25 107 VAL A C 1
ATOM 852 O O . VAL A 1 107 ? 2.766 -4.778 -14.200 1.00 86.25 107 VAL A O 1
ATOM 855 N N . GLU A 1 108 ? 4.374 -6.074 -13.298 1.00 85.62 108 GLU A N 1
ATOM 856 C CA . GLU A 1 108 ? 3.581 -7.305 -13.186 1.00 85.62 108 GLU A CA 1
ATOM 857 C C . GLU A 1 108 ? 2.340 -7.118 -12.302 1.00 85.62 108 GLU A C 1
ATOM 859 O O . GLU A 1 108 ? 1.246 -7.561 -12.650 1.00 85.62 108 GLU A O 1
ATOM 864 N N . ILE A 1 109 ? 2.484 -6.446 -11.156 1.00 86.00 109 ILE A N 1
ATOM 865 C CA . ILE A 1 109 ? 1.366 -6.236 -10.225 1.00 86.00 109 ILE A CA 1
ATOM 866 C C . ILE A 1 109 ? 0.523 -5.012 -10.599 1.00 86.00 109 ILE A C 1
ATOM 868 O O . ILE A 1 109 ? -0.700 -5.014 -10.425 1.00 86.00 109 ILE A O 1
ATOM 872 N N . GLY A 1 110 ? 1.169 -3.950 -11.080 1.00 87.44 110 GLY A N 1
ATOM 873 C CA . GLY A 1 110 ? 0.557 -2.643 -11.272 1.00 87.44 110 GLY A CA 1
ATOM 874 C C . GLY A 1 110 ? 0.183 -1.952 -9.957 1.00 87.44 110 GLY A C 1
ATOM 875 O O . GLY A 1 110 ? 0.711 -2.230 -8.878 1.00 87.44 110 GLY A O 1
ATOM 876 N N . ARG A 1 111 ? -0.751 -1.007 -10.053 1.00 90.50 111 ARG A N 1
ATOM 877 C CA . ARG A 1 111 ? -1.344 -0.302 -8.916 1.00 90.50 111 ARG A CA 1
ATOM 878 C C . ARG A 1 111 ? -2.663 -0.938 -8.528 1.00 90.50 111 ARG A C 1
ATOM 880 O O . ARG A 1 111 ? -3.481 -1.262 -9.389 1.00 90.50 111 ARG A O 1
ATOM 887 N N . VAL A 1 112 ? -2.915 -1.030 -7.232 1.00 92.00 112 VAL A N 1
ATOM 888 C CA . VAL A 1 112 ? -4.127 -1.638 -6.679 1.00 92.00 112 VAL A CA 1
ATOM 889 C C . VAL A 1 112 ? -4.928 -0.614 -5.883 1.00 92.00 112 VAL A C 1
ATOM 891 O O . VAL A 1 112 ? -4.364 0.314 -5.309 1.00 92.00 112 VAL A O 1
ATOM 894 N N . LYS A 1 113 ? -6.254 -0.767 -5.854 1.00 91.38 113 LYS A N 1
ATOM 895 C CA . LYS A 1 113 ? -7.149 -0.022 -4.958 1.00 91.38 113 LYS A CA 1
ATOM 896 C C . LYS A 1 113 ? -8.227 -0.948 -4.383 1.00 91.38 113 LYS A C 1
ATOM 898 O O . LYS A 1 113 ? -8.746 -1.788 -5.125 1.00 91.38 113 LYS A O 1
ATOM 903 N N . PRO A 1 114 ? -8.623 -0.785 -3.109 1.00 90.94 114 PRO A N 1
ATOM 904 C CA . PRO A 1 114 ? -9.796 -1.469 -2.583 1.00 90.94 114 PRO A CA 1
ATOM 905 C C . PRO A 1 114 ? -11.075 -0.871 -3.189 1.00 90.94 114 PRO A C 1
ATOM 907 O O . PRO A 1 114 ? -11.274 0.348 -3.216 1.00 90.94 114 PRO A O 1
ATOM 910 N N . VAL A 1 115 ? -11.961 -1.736 -3.676 1.00 88.38 115 VAL A N 1
ATOM 911 C CA . VAL A 1 115 ? -13.305 -1.367 -4.124 1.00 88.38 115 VAL A CA 1
ATOM 912 C C . VAL A 1 115 ? -14.248 -1.533 -2.943 1.00 88.38 115 VAL A C 1
ATOM 914 O O . VAL A 1 115 ? -14.496 -2.642 -2.477 1.00 88.38 115 VAL A O 1
ATOM 917 N N . LEU A 1 116 ? -14.739 -0.399 -2.446 1.00 84.56 116 LEU A N 1
ATOM 918 C CA . LEU A 1 116 ? -15.672 -0.331 -1.327 1.00 84.56 116 LEU A CA 1
ATOM 919 C C . LEU A 1 116 ? -17.095 -0.132 -1.837 1.00 84.56 116 LEU A C 1
ATOM 921 O O . LEU A 1 116 ? -17.326 0.805 -2.606 1.00 84.56 116 LEU A O 1
ATOM 925 N N . HIS A 1 117 ? -18.023 -0.950 -1.351 1.00 77.56 117 HIS A N 1
ATOM 926 C CA . HIS A 1 117 ? -19.463 -0.800 -1.547 1.00 77.56 117 HIS A CA 1
ATOM 927 C C . HIS A 1 117 ? -20.154 -0.930 -0.188 1.00 77.56 117 HIS A C 1
ATOM 929 O O . HIS A 1 117 ? -19.831 -1.844 0.563 1.00 77.56 117 HIS A O 1
ATOM 935 N N . MET A 1 118 ? -21.053 -0.001 0.157 1.00 73.81 118 MET A N 1
ATOM 936 C CA . MET A 1 118 ? -21.798 -0.012 1.434 1.00 73.81 118 MET A CA 1
ATOM 937 C C . MET A 1 118 ? -20.912 -0.189 2.688 1.00 73.81 118 MET A C 1
ATOM 939 O O . MET A 1 118 ? -21.301 -0.806 3.673 1.00 73.81 118 MET A O 1
ATOM 943 N N . GLY A 1 119 ? -19.681 0.323 2.652 1.00 73.56 119 GLY A N 1
ATOM 944 C CA . GLY A 1 119 ? -18.737 0.176 3.758 1.00 73.56 119 GLY A CA 1
ATOM 945 C C . GLY A 1 119 ? -18.129 -1.224 3.919 1.00 73.56 119 GLY A C 1
ATOM 946 O O . GLY A 1 119 ? -17.567 -1.515 4.965 1.00 73.56 119 GLY A O 1
ATOM 947 N N . GLN A 1 120 ? -18.206 -2.078 2.900 1.00 76.06 120 GLN A N 1
ATOM 948 C CA . GLN A 1 120 ? -17.540 -3.379 2.838 1.00 76.06 120 GLN A CA 1
ATOM 949 C C . GLN A 1 120 ? -16.575 -3.427 1.647 1.00 76.06 120 GLN A C 1
ATOM 951 O O . GLN A 1 120 ? -16.771 -2.738 0.640 1.00 76.06 120 GLN A O 1
ATOM 956 N N . VAL A 1 121 ? -15.515 -4.231 1.756 1.00 81.88 121 VAL A N 1
ATOM 957 C CA . VAL A 1 121 ? -14.606 -4.500 0.630 1.00 81.88 121 VAL A CA 1
ATOM 958 C C . VAL A 1 121 ? -15.252 -5.539 -0.268 1.00 81.88 121 VAL A C 1
ATOM 960 O O . VAL A 1 121 ? -15.406 -6.684 0.135 1.00 81.88 121 VAL A O 1
ATOM 963 N N . VAL A 1 122 ? -15.603 -5.141 -1.488 1.00 85.25 122 VAL A N 1
ATOM 964 C CA . VAL A 1 122 ? -16.201 -6.042 -2.487 1.00 85.25 122 VAL A CA 1
ATOM 965 C C . VAL A 1 122 ? -15.146 -6.621 -3.421 1.00 85.25 122 VAL A C 1
ATOM 967 O O . VAL A 1 122 ? -15.317 -7.705 -3.965 1.00 85.25 122 VAL A O 1
ATOM 970 N N . GLY A 1 123 ? -14.021 -5.929 -3.597 1.00 88.44 123 GLY A N 1
ATOM 971 C CA . GLY A 1 123 ? -12.947 -6.434 -4.437 1.00 88.44 123 GLY A CA 1
ATOM 972 C C . GLY A 1 123 ? -11.736 -5.520 -4.498 1.00 88.44 123 GLY A C 1
ATOM 973 O O . GLY A 1 123 ? -11.620 -4.532 -3.768 1.00 88.44 123 GLY A O 1
ATOM 974 N N . ILE A 1 124 ? -10.822 -5.858 -5.403 1.00 91.88 124 ILE A N 1
ATOM 975 C CA . ILE A 1 124 ? -9.571 -5.133 -5.624 1.00 91.88 124 ILE A CA 1
ATOM 976 C C . ILE A 1 124 ? -9.501 -4.765 -7.098 1.00 91.88 124 ILE A C 1
ATOM 978 O O . ILE A 1 124 ? -9.406 -5.638 -7.957 1.00 91.88 124 ILE A O 1
ATOM 982 N N . ALA A 1 125 ? -9.521 -3.470 -7.393 1.00 89.94 125 ALA A N 1
ATOM 983 C CA . ALA A 1 125 ? -9.321 -2.988 -8.751 1.00 89.94 125 ALA A CA 1
ATOM 984 C C . ALA A 1 125 ? -7.827 -2.785 -9.010 1.00 89.94 125 ALA A C 1
ATOM 986 O O . ALA A 1 125 ? -7.111 -2.231 -8.171 1.00 89.94 125 ALA A O 1
ATOM 987 N N . ARG A 1 126 ? -7.369 -3.216 -10.186 1.00 92.12 126 ARG A N 1
ATOM 988 C CA . ARG A 1 126 ? -5.976 -3.113 -10.629 1.00 92.12 126 ARG A CA 1
ATOM 989 C C . ARG A 1 126 ? -5.867 -2.143 -11.802 1.00 92.12 126 ARG A C 1
ATOM 991 O O . ARG A 1 126 ? -6.793 -2.027 -12.599 1.00 92.12 126 ARG A O 1
ATOM 998 N N . LYS A 1 127 ? -4.748 -1.430 -11.892 1.00 89.69 127 LYS A N 1
ATOM 999 C CA . LYS A 1 127 ? -4.416 -0.532 -13.002 1.00 89.69 127 LYS A CA 1
ATOM 1000 C C . LYS A 1 127 ? -2.938 -0.675 -13.343 1.00 89.69 127 LYS A C 1
ATOM 1002 O O . LYS A 1 127 ? -2.108 -0.649 -12.439 1.00 89.69 127 LYS A O 1
ATOM 1007 N N . ALA A 1 128 ? -2.610 -0.782 -14.627 1.00 85.69 128 ALA A N 1
ATOM 1008 C CA . ALA A 1 128 ? -1.222 -0.830 -15.075 1.00 85.69 128 ALA A CA 1
ATOM 1009 C C . ALA A 1 128 ? -0.462 0.452 -14.689 1.00 85.69 128 ALA A C 1
ATOM 1011 O O . ALA A 1 128 ? -1.004 1.562 -14.748 1.00 85.69 128 ALA A O 1
ATOM 1012 N N . ASP A 1 129 ? 0.801 0.302 -14.283 1.00 84.88 129 ASP A N 1
ATOM 1013 C CA . ASP A 1 129 ? 1.694 1.438 -14.061 1.00 84.88 129 ASP A CA 1
ATOM 1014 C C . ASP A 1 129 ? 2.453 1.767 -15.353 1.00 84.88 129 ASP A C 1
ATOM 1016 O O . ASP A 1 129 ? 3.576 1.310 -15.575 1.00 84.88 129 ASP A O 1
ATOM 1020 N N . ASN A 1 130 ? 1.820 2.563 -16.219 1.00 86.00 13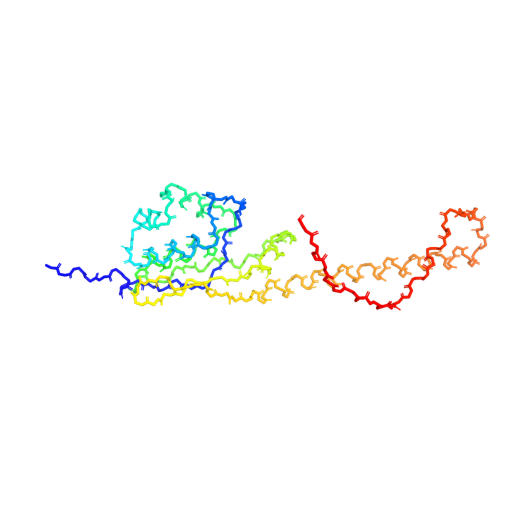0 ASN A N 1
ATOM 1021 C CA . ASN A 1 130 ? 2.376 2.924 -17.527 1.00 86.00 130 ASN A CA 1
ATOM 1022 C C . ASN A 1 130 ? 3.729 3.637 -17.406 1.00 86.00 130 ASN A C 1
ATOM 1024 O O . ASN A 1 130 ? 4.608 3.436 -18.235 1.00 86.00 130 ASN A O 1
ATOM 1028 N N . THR A 1 131 ? 3.939 4.443 -16.362 1.00 83.12 131 THR A N 1
ATOM 1029 C CA . THR A 1 131 ? 5.225 5.115 -16.136 1.00 83.12 131 THR A CA 1
ATOM 1030 C C . THR A 1 131 ? 6.337 4.101 -15.873 1.00 83.12 131 THR A C 1
ATOM 1032 O O . THR A 1 131 ? 7.434 4.232 -16.413 1.00 83.12 131 THR A O 1
ATOM 1035 N N . THR A 1 132 ? 6.058 3.077 -15.067 1.00 83.69 132 THR A N 1
ATOM 1036 C CA . THR A 1 132 ? 7.011 2.000 -14.773 1.00 83.69 132 THR A CA 1
ATOM 1037 C C . THR A 1 132 ? 7.249 1.131 -16.005 1.00 83.69 132 THR A C 1
ATOM 1039 O O . THR A 1 132 ? 8.398 0.811 -16.298 1.00 83.69 132 THR A O 1
ATOM 1042 N N . LEU A 1 133 ? 6.197 0.835 -16.774 1.00 85.81 133 LEU A N 1
ATOM 1043 C CA . LEU A 1 133 ? 6.296 0.113 -18.044 1.00 85.81 133 LEU A CA 1
ATOM 1044 C C . LEU A 1 133 ? 7.201 0.849 -19.042 1.00 85.81 133 LEU A C 1
ATOM 1046 O O . LEU A 1 133 ? 8.168 0.279 -19.532 1.00 85.81 133 LEU A O 1
ATOM 1050 N N . LEU A 1 134 ? 6.948 2.137 -19.287 1.00 88.25 134 LEU A N 1
ATOM 1051 C CA . LEU A 1 134 ? 7.742 2.945 -20.219 1.00 88.25 134 LEU A CA 1
ATOM 1052 C C . LEU A 1 134 ? 9.200 3.114 -19.761 1.00 88.25 134 LEU A C 1
ATOM 1054 O O . LEU A 1 134 ? 10.091 3.281 -20.591 1.00 88.25 134 LEU A O 1
ATOM 1058 N N . ARG A 1 135 ? 9.469 3.091 -18.448 1.00 85.75 135 ARG A N 1
ATOM 1059 C CA . ARG A 1 135 ? 10.841 3.061 -17.910 1.00 85.75 135 ARG A CA 1
ATOM 1060 C C . ARG A 1 135 ? 11.520 1.713 -18.161 1.00 85.75 135 ARG A C 1
ATOM 1062 O O . ARG A 1 135 ? 12.696 1.697 -18.509 1.00 85.75 135 ARG A O 1
ATOM 1069 N N . ALA A 1 136 ? 10.797 0.609 -17.979 1.00 85.94 136 ALA A N 1
ATOM 1070 C CA . ALA A 1 136 ? 11.307 -0.731 -18.248 1.00 85.94 136 ALA A CA 1
ATOM 1071 C C . ALA A 1 136 ? 11.622 -0.927 -19.740 1.00 85.94 136 ALA A C 1
ATOM 1073 O O . ALA A 1 136 ? 12.717 -1.383 -20.054 1.00 85.94 136 ALA A O 1
ATOM 1074 N N . LEU A 1 137 ? 10.727 -0.493 -20.636 1.00 88.19 137 LEU A N 1
ATOM 1075 C CA . LEU A 1 137 ? 10.930 -0.556 -22.089 1.00 88.19 137 LEU A CA 1
ATOM 1076 C C . LEU A 1 137 ? 12.159 0.249 -22.523 1.00 88.19 137 LEU A C 1
ATOM 1078 O O . LEU A 1 137 ? 13.051 -0.305 -23.145 1.00 88.19 137 LEU A O 1
ATOM 1082 N N . ARG A 1 138 ? 12.308 1.501 -22.064 1.00 88.94 138 ARG A N 1
ATOM 1083 C CA . ARG A 1 138 ? 13.504 2.309 -22.374 1.00 88.94 138 ARG A CA 1
ATOM 1084 C C . ARG A 1 138 ? 14.821 1.642 -21.976 1.00 88.94 138 ARG A C 1
ATOM 1086 O O . ARG A 1 138 ? 15.830 1.815 -22.651 1.00 88.94 138 ARG A O 1
ATOM 1093 N N . ARG A 1 139 ? 14.840 0.914 -20.855 1.00 84.88 139 ARG A N 1
ATOM 1094 C CA . ARG A 1 139 ? 16.028 0.161 -20.432 1.00 84.88 139 ARG A CA 1
ATOM 1095 C C . ARG A 1 139 ? 16.232 -1.088 -21.289 1.00 84.88 139 ARG A C 1
ATOM 1097 O O . ARG A 1 139 ? 17.376 -1.408 -21.581 1.00 84.88 139 ARG A O 1
ATOM 1104 N N . HIS A 1 140 ? 15.153 -1.771 -21.665 1.00 87.31 140 HIS A N 1
ATOM 1105 C CA . HIS A 1 140 ? 15.198 -2.917 -22.569 1.00 87.31 140 HIS A CA 1
ATOM 1106 C C . HIS A 1 140 ? 15.772 -2.516 -23.935 1.00 87.31 140 HIS A C 1
ATOM 1108 O O . HIS A 1 140 ? 16.745 -3.117 -24.378 1.00 87.31 140 HIS A O 1
ATOM 1114 N N . ASP A 1 141 ? 15.268 -1.432 -24.528 1.00 90.88 141 ASP A N 1
ATOM 1115 C CA . ASP A 1 141 ? 15.736 -0.908 -25.817 1.00 90.88 141 ASP A CA 1
ATOM 1116 C C . ASP A 1 141 ? 17.231 -0.557 -25.782 1.00 90.88 141 ASP A C 1
ATOM 1118 O O . ASP A 1 141 ? 17.963 -0.829 -26.730 1.00 90.88 141 ASP A O 1
ATOM 1122 N N . ALA A 1 142 ? 17.718 -0.005 -24.664 1.00 87.44 142 ALA A N 1
ATOM 1123 C CA . ALA A 1 142 ? 19.136 0.304 -24.488 1.00 87.44 142 ALA A CA 1
ATOM 1124 C C . ALA A 1 142 ? 20.032 -0.948 -24.441 1.00 87.44 142 ALA A C 1
ATOM 1126 O O . ALA A 1 142 ? 21.174 -0.882 -24.893 1.00 87.44 142 ALA A O 1
ATOM 1127 N N . VAL A 1 143 ? 19.528 -2.064 -23.898 1.00 88.06 143 VAL A N 1
ATOM 1128 C CA . VAL A 1 143 ? 20.239 -3.354 -23.857 1.00 88.06 143 VAL A CA 1
ATOM 1129 C C . VAL A 1 143 ? 20.237 -4.016 -25.232 1.00 88.06 143 VAL A C 1
ATOM 1131 O O . VAL A 1 143 ? 21.283 -4.479 -25.676 1.00 88.06 143 VAL A O 1
ATOM 1134 N N . CYS A 1 144 ? 19.107 -4.010 -25.943 1.00 89.69 144 CYS A N 1
ATOM 1135 C CA . CYS A 1 144 ? 19.066 -4.479 -27.330 1.00 89.69 144 CYS A CA 1
ATOM 1136 C C . CYS A 1 144 ? 20.059 -3.691 -28.193 1.00 89.69 144 CYS A C 1
ATOM 1138 O O . CYS A 1 144 ? 20.913 -4.278 -28.842 1.00 89.69 144 CYS A O 1
ATOM 1140 N N . ALA A 1 145 ? 20.069 -2.360 -28.078 1.00 89.06 145 ALA A N 1
ATOM 1141 C CA . ALA A 1 145 ? 21.007 -1.524 -28.819 1.00 89.06 145 ALA A CA 1
ATOM 1142 C C . ALA A 1 145 ? 22.489 -1.748 -28.450 1.00 89.06 145 ALA A C 1
ATOM 1144 O O . ALA A 1 145 ? 23.360 -1.412 -29.252 1.00 89.06 145 ALA A O 1
ATOM 1145 N N . SER A 1 146 ? 22.814 -2.245 -27.246 1.00 87.88 146 SER A N 1
ATOM 1146 C CA . SER A 1 146 ? 24.191 -2.653 -26.928 1.00 87.88 146 SER A CA 1
ATOM 1147 C C . SER A 1 146 ? 24.546 -3.994 -27.555 1.00 87.88 146 SER A C 1
ATOM 1149 O O . SER A 1 146 ? 25.606 -4.079 -28.158 1.00 87.88 146 SER A O 1
ATOM 1151 N N . ILE A 1 147 ? 23.644 -4.979 -27.497 1.00 88.19 147 ILE A N 1
ATOM 1152 C CA . ILE A 1 147 ? 23.842 -6.295 -28.123 1.00 88.19 147 ILE A CA 1
ATOM 1153 C C . ILE A 1 147 ? 24.043 -6.127 -29.632 1.00 88.19 147 ILE A C 1
ATOM 1155 O O . ILE A 1 147 ? 25.057 -6.563 -30.162 1.00 88.19 147 ILE A O 1
ATOM 1159 N N . ASP A 1 148 ? 23.177 -5.354 -30.293 1.00 86.88 148 ASP A N 1
ATOM 1160 C CA . ASP A 1 148 ? 23.291 -5.086 -31.729 1.00 86.88 148 ASP A CA 1
ATOM 1161 C C . ASP A 1 148 ? 24.596 -4.353 -32.105 1.00 86.88 148 ASP A C 1
ATOM 1163 O O . ASP A 1 148 ? 24.983 -4.307 -33.274 1.00 86.88 148 ASP A O 1
ATOM 1167 N N . ARG A 1 149 ? 25.237 -3.643 -31.166 1.00 83.00 149 ARG A N 1
ATOM 1168 C CA . ARG A 1 149 ? 26.547 -3.013 -31.404 1.00 83.00 149 ARG A CA 1
ATOM 1169 C C . ARG A 1 149 ? 27.678 -4.013 -31.227 1.00 83.00 149 ARG A C 1
ATOM 1171 O O . ARG A 1 149 ? 28.595 -3.990 -32.041 1.00 83.00 149 ARG A O 1
ATOM 1178 N N . ASP A 1 150 ? 27.595 -4.853 -30.202 1.00 85.06 150 ASP A N 1
ATOM 1179 C CA . ASP A 1 150 ? 28.585 -5.887 -29.915 1.00 85.06 150 ASP A CA 1
ATOM 1180 C C . ASP A 1 150 ? 28.626 -6.918 -31.054 1.00 85.06 150 ASP A C 1
ATOM 1182 O O . ASP A 1 150 ? 29.707 -7.211 -31.555 1.00 85.06 150 ASP A O 1
ATOM 1186 N N . GLU A 1 151 ? 27.465 -7.349 -31.562 1.00 83.75 151 GLU A N 1
ATOM 1187 C CA . GLU A 1 151 ? 27.352 -8.234 -32.732 1.00 83.75 151 GLU A CA 1
ATOM 1188 C C . GLU A 1 151 ? 27.984 -7.609 -33.985 1.00 83.75 151 GLU A C 1
ATOM 1190 O O . GLU A 1 151 ? 28.795 -8.236 -34.659 1.00 83.75 151 GLU A O 1
ATOM 1195 N N . ARG A 1 152 ? 27.699 -6.329 -34.272 1.00 79.06 152 ARG A N 1
ATOM 1196 C CA . ARG A 1 152 ? 28.303 -5.624 -35.422 1.00 79.06 152 ARG A CA 1
ATOM 1197 C C . ARG A 1 152 ? 29.817 -5.453 -35.292 1.00 79.06 152 ARG A C 1
ATOM 1199 O O . ARG A 1 152 ? 30.520 -5.418 -36.302 1.00 79.06 152 ARG A O 1
ATOM 1206 N N . GLU A 1 153 ? 30.315 -5.256 -34.076 1.00 82.75 153 GLU A N 1
ATOM 1207 C CA . GLU A 1 153 ? 31.746 -5.143 -33.790 1.00 82.75 153 GLU A CA 1
ATOM 1208 C C . GLU A 1 153 ? 32.438 -6.508 -33.912 1.00 82.75 153 GLU A C 1
ATOM 1210 O O . GLU A 1 153 ? 33.527 -6.592 -34.478 1.00 82.75 153 GLU A O 1
ATOM 1215 N N . GLU A 1 154 ? 31.798 -7.580 -33.449 1.00 80.38 154 GLU A N 1
ATOM 1216 C CA . GLU A 1 154 ? 32.273 -8.954 -33.606 1.00 80.38 154 GLU A CA 1
ATOM 1217 C C . GLU A 1 154 ? 32.299 -9.370 -35.080 1.00 80.38 154 GLU A C 1
ATOM 1219 O O . GLU A 1 154 ? 33.347 -9.803 -35.559 1.00 80.38 154 GLU A O 1
ATOM 1224 N N . ASP A 1 155 ? 31.233 -9.098 -35.836 1.00 81.50 155 ASP A N 1
ATOM 1225 C CA . ASP A 1 155 ? 31.197 -9.292 -37.287 1.00 81.50 155 ASP A CA 1
ATOM 1226 C C . ASP A 1 155 ? 32.347 -8.540 -37.967 1.00 81.50 155 ASP A C 1
ATOM 1228 O O . ASP A 1 155 ? 33.103 -9.120 -38.747 1.00 81.50 155 ASP A O 1
ATOM 1232 N N . ARG A 1 156 ? 32.555 -7.255 -37.638 1.00 75.44 156 ARG A N 1
ATOM 1233 C CA . ARG A 1 156 ? 33.684 -6.469 -38.170 1.00 75.44 156 ARG A CA 1
ATOM 1234 C C . ARG A 1 156 ? 35.040 -7.091 -37.847 1.00 75.44 156 ARG A C 1
ATOM 1236 O O . ARG A 1 156 ? 35.909 -7.092 -38.719 1.00 75.44 156 ARG A O 1
ATOM 1243 N N . ARG A 1 157 ? 35.238 -7.601 -36.629 1.00 74.12 157 ARG A N 1
ATOM 1244 C CA . ARG A 1 157 ? 36.482 -8.272 -36.214 1.00 74.12 157 ARG A CA 1
ATOM 1245 C C . ARG A 1 157 ? 36.695 -9.579 -36.962 1.00 74.12 157 ARG A C 1
ATOM 1247 O O . ARG A 1 157 ? 37.808 -9.823 -37.419 1.00 74.12 157 ARG A O 1
ATOM 1254 N N . VAL A 1 158 ? 35.648 -10.384 -37.130 1.00 72.75 158 VAL A N 1
ATOM 1255 C CA . VAL A 1 158 ? 35.688 -11.620 -37.921 1.00 72.75 158 VAL A CA 1
ATOM 1256 C C . VAL A 1 158 ? 36.037 -11.290 -39.368 1.00 72.75 158 VAL A C 1
ATOM 1258 O O . VAL A 1 158 ? 37.018 -11.818 -39.880 1.00 72.75 158 VAL A O 1
ATOM 1261 N N . PHE A 1 159 ? 35.346 -10.335 -39.997 1.00 68.38 159 PHE A N 1
ATOM 1262 C CA . PHE A 1 159 ? 35.662 -9.893 -41.358 1.00 68.38 159 PHE A CA 1
ATOM 1263 C C . PHE A 1 159 ? 37.088 -9.348 -41.494 1.00 68.38 159 PHE A C 1
ATOM 1265 O O . PHE A 1 159 ? 37.750 -9.633 -42.492 1.00 68.38 159 PHE A O 1
ATOM 1272 N N . ALA A 1 160 ? 37.589 -8.587 -40.517 1.00 69.94 160 ALA A N 1
ATOM 1273 C CA . ALA A 1 160 ? 38.972 -8.119 -40.512 1.00 69.94 160 ALA A CA 1
ATOM 1274 C C . ALA A 1 160 ? 39.958 -9.296 -40.414 1.00 69.94 160 ALA A C 1
ATOM 1276 O O . ALA A 1 160 ? 40.855 -9.407 -41.245 1.00 69.94 160 ALA A O 1
ATOM 1277 N N . ASN A 1 161 ? 39.754 -10.228 -39.483 1.00 65.50 161 ASN A N 1
ATOM 1278 C CA . ASN A 1 161 ? 40.619 -11.400 -39.320 1.00 65.50 161 ASN A CA 1
ATOM 1279 C C . ASN A 1 161 ? 40.596 -12.323 -40.551 1.00 65.50 161 ASN A C 1
ATOM 1281 O O . ASN A 1 161 ? 41.647 -12.802 -40.978 1.00 65.50 161 ASN A O 1
ATOM 1285 N N . THR A 1 162 ? 39.428 -12.513 -41.175 1.00 61.19 162 THR A N 1
ATOM 1286 C CA . THR A 1 162 ? 39.271 -13.273 -42.425 1.00 61.19 162 THR A CA 1
ATOM 1287 C C . THR A 1 162 ? 39.938 -12.570 -43.611 1.00 61.19 162 THR A C 1
ATOM 1289 O O . THR A 1 162 ? 40.521 -13.232 -44.465 1.00 61.19 162 THR A O 1
ATOM 1292 N N . ARG A 1 163 ? 39.910 -11.231 -43.670 1.00 56.19 163 ARG A N 1
ATOM 1293 C CA . ARG A 1 163 ? 40.532 -10.443 -44.749 1.00 56.19 163 ARG A CA 1
ATOM 1294 C C . ARG A 1 163 ? 42.055 -10.320 -44.620 1.00 56.19 163 ARG A C 1
ATOM 1296 O O . ARG A 1 163 ? 42.722 -10.167 -45.638 1.00 56.19 163 ARG A O 1
ATOM 1303 N N . PHE A 1 164 ? 42.604 -10.390 -43.407 1.00 52.41 164 PHE A N 1
ATOM 1304 C CA . PHE A 1 164 ? 44.045 -10.283 -43.138 1.00 52.41 164 PHE A CA 1
ATOM 1305 C C . PHE A 1 164 ? 44.782 -11.635 -43.049 1.00 52.41 164 PHE A C 1
ATOM 1307 O O . PHE A 1 164 ? 45.972 -11.653 -42.744 1.00 52.41 164 PHE A O 1
ATOM 1314 N N . GLY A 1 165 ? 44.126 -12.764 -43.351 1.00 49.59 165 GLY A N 1
ATOM 1315 C CA . GLY A 1 165 ? 44.798 -14.062 -43.501 1.00 49.59 165 GLY A CA 1
ATOM 1316 C C . GLY A 1 165 ? 45.400 -14.637 -42.213 1.00 49.59 165 GLY A C 1
ATOM 1317 O O . GLY A 1 165 ? 46.367 -15.392 -42.279 1.00 49.59 165 GLY A O 1
ATOM 1318 N N . VAL A 1 166 ? 44.850 -14.307 -41.040 1.00 52.03 166 VAL A N 1
ATOM 1319 C CA . VAL A 1 166 ? 45.254 -14.939 -39.774 1.00 52.03 166 VAL A CA 1
ATOM 1320 C C . VAL A 1 166 ? 44.368 -16.163 -39.527 1.00 52.03 166 VAL A C 1
ATOM 1322 O O . VAL A 1 166 ? 43.418 -16.121 -38.750 1.00 52.03 166 VAL A O 1
ATOM 1325 N N . THR A 1 167 ? 44.653 -17.275 -40.205 1.00 44.75 167 THR A N 1
ATOM 1326 C CA . THR A 1 167 ? 44.112 -18.596 -39.838 1.00 44.75 167 THR A CA 1
ATOM 1327 C C . THR A 1 167 ? 44.813 -19.097 -38.571 1.00 44.75 167 THR A C 1
ATOM 1329 O O . THR A 1 167 ? 45.832 -19.777 -38.638 1.00 44.75 167 THR A O 1
ATOM 1332 N N . GLY A 1 168 ? 44.280 -18.738 -37.400 1.00 49.69 168 GLY A N 1
ATOM 1333 C CA . GLY A 1 168 ? 44.395 -19.574 -36.198 1.00 49.69 168 GLY A CA 1
ATOM 1334 C C . GLY A 1 168 ? 43.426 -20.762 -36.307 1.00 49.69 168 GLY A C 1
ATOM 1335 O O . GLY A 1 168 ? 42.462 -20.665 -37.070 1.00 49.69 168 GLY A O 1
ATOM 1336 N N . PRO A 1 169 ? 43.670 -21.895 -35.621 1.00 44.75 169 PRO A N 1
ATOM 1337 C CA . PRO A 1 169 ? 42.962 -23.136 -35.897 1.00 44.75 169 PRO A CA 1
ATOM 1338 C C . PRO A 1 169 ? 41.472 -22.975 -35.593 1.00 44.75 169 PRO A C 1
ATOM 1340 O O . PRO A 1 169 ? 41.082 -22.507 -34.524 1.00 44.75 169 PRO A O 1
ATOM 1343 N N . ILE A 1 170 ? 40.654 -23.370 -36.562 1.00 47.44 170 ILE A N 1
ATOM 1344 C CA . ILE A 1 170 ? 39.213 -23.543 -36.425 1.00 47.44 170 ILE A CA 1
ATOM 1345 C C . ILE A 1 170 ? 39.001 -24.589 -35.317 1.00 47.44 170 ILE A C 1
ATOM 1347 O O . ILE A 1 170 ? 39.391 -25.743 -35.481 1.00 47.44 170 ILE A O 1
ATOM 1351 N N . ASP A 1 171 ? 38.441 -24.199 -34.168 1.00 44.81 171 ASP A N 1
ATOM 1352 C CA . ASP A 1 171 ? 37.968 -25.163 -33.167 1.00 44.81 171 ASP A CA 1
ATOM 1353 C C . ASP A 1 171 ? 36.652 -25.767 -33.674 1.00 44.81 171 ASP A C 1
ATOM 1355 O O . ASP A 1 171 ? 35.579 -25.170 -33.571 1.00 44.81 171 ASP A O 1
ATOM 1359 N N . GLU A 1 172 ? 36.748 -26.955 -34.268 1.00 42.47 172 GLU A N 1
ATOM 1360 C CA . GLU A 1 172 ? 35.649 -27.721 -34.869 1.00 42.47 172 GLU A CA 1
ATOM 1361 C C . GLU A 1 172 ? 34.624 -28.278 -33.852 1.00 42.47 172 GLU A C 1
ATOM 1363 O O . GLU A 1 172 ? 33.794 -29.120 -34.191 1.00 42.47 172 GLU A O 1
ATOM 1368 N N . ARG A 1 173 ? 34.591 -27.808 -32.598 1.00 48.72 173 ARG A N 1
ATOM 1369 C CA . ARG A 1 173 ? 33.613 -28.273 -31.590 1.00 48.72 173 ARG A CA 1
ATOM 1370 C C . ARG A 1 173 ? 32.266 -27.549 -31.589 1.00 48.72 173 ARG A C 1
ATOM 1372 O O . ARG A 1 173 ? 31.549 -27.589 -30.588 1.00 48.72 173 ARG A O 1
ATOM 1379 N N . ARG A 1 174 ? 31.861 -26.928 -32.696 1.00 47.16 174 ARG A N 1
ATOM 1380 C CA . ARG A 1 174 ? 30.492 -26.409 -32.849 1.00 47.16 174 ARG A CA 1
ATOM 1381 C C . ARG A 1 174 ? 29.857 -26.911 -34.142 1.00 47.16 174 ARG A C 1
ATOM 1383 O O . ARG A 1 174 ? 29.664 -26.165 -35.095 1.00 47.16 174 ARG A O 1
ATOM 1390 N N . LEU A 1 175 ? 29.519 -28.202 -34.150 1.00 44.56 175 LEU A N 1
ATOM 1391 C CA . LEU A 1 175 ? 28.541 -28.747 -35.093 1.00 44.56 175 LEU A CA 1
ATOM 1392 C C . LEU A 1 175 ? 27.172 -28.059 -34.899 1.00 44.56 175 LEU A C 1
ATOM 1394 O O . LEU A 1 175 ? 26.809 -27.724 -33.766 1.00 44.56 175 LEU A O 1
ATOM 1398 N N . PRO A 1 176 ? 26.405 -27.858 -35.983 1.00 45.44 176 PRO A N 1
ATOM 1399 C CA . PRO A 1 176 ? 25.147 -27.128 -35.963 1.00 45.44 176 PRO A CA 1
ATOM 1400 C C . PRO A 1 176 ? 24.036 -27.997 -35.364 1.00 45.44 176 PRO A C 1
ATOM 1402 O O . PRO A 1 176 ? 23.833 -29.139 -35.781 1.00 45.44 176 PRO A O 1
ATOM 1405 N N . LEU A 1 177 ? 23.285 -27.455 -34.401 1.00 44.94 177 LEU A N 1
ATOM 1406 C CA . LEU A 1 177 ? 21.999 -28.034 -34.020 1.00 44.94 177 LEU A CA 1
ATOM 1407 C C . LEU A 1 177 ? 21.009 -27.704 -35.141 1.00 44.94 177 LEU A C 1
ATOM 1409 O O . LEU A 1 177 ? 20.552 -26.571 -35.262 1.00 44.94 177 LEU A O 1
ATOM 1413 N N . ALA A 1 178 ? 20.779 -28.706 -35.983 1.00 42.03 178 ALA A N 1
ATOM 1414 C CA . ALA A 1 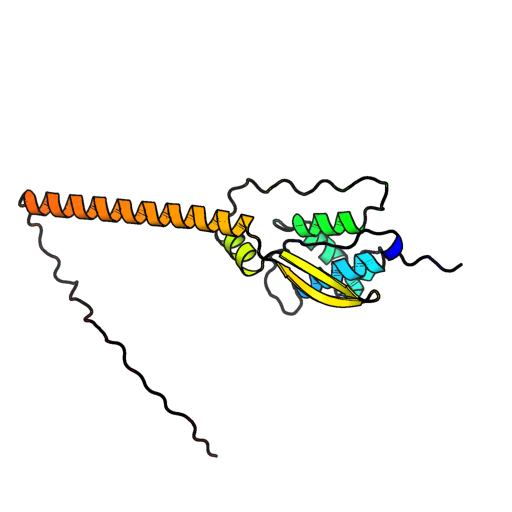178 ? 19.866 -28.688 -37.108 1.00 42.03 178 ALA A CA 1
ATOM 1415 C C . ALA A 1 178 ? 18.439 -28.277 -36.717 1.00 42.03 178 ALA A C 1
ATOM 1417 O O . ALA A 1 178 ? 17.960 -28.545 -35.612 1.00 42.03 178 ALA A O 1
ATOM 1418 N N . ASP A 1 179 ? 17.781 -27.658 -37.692 1.00 45.72 179 ASP A N 1
ATOM 1419 C CA . ASP A 1 179 ? 16.373 -27.295 -37.729 1.00 45.72 179 ASP A CA 1
ATOM 1420 C C . ASP A 1 179 ? 15.445 -28.415 -37.228 1.00 45.72 179 ASP A C 1
ATOM 1422 O O . ASP A 1 179 ? 15.515 -29.558 -37.682 1.00 45.72 179 ASP A O 1
ATOM 1426 N N . ALA A 1 180 ? 14.501 -28.062 -36.353 1.00 40.28 180 ALA A N 1
ATOM 1427 C CA . ALA A 1 180 ? 13.319 -28.873 -36.080 1.00 40.28 180 ALA A CA 1
ATOM 1428 C C . ALA A 1 180 ? 12.070 -28.095 -36.541 1.00 40.28 180 ALA A C 1
ATOM 1430 O O . ALA A 1 180 ? 11.805 -27.009 -36.014 1.00 40.28 180 ALA A O 1
ATOM 1431 N N . PRO A 1 181 ? 11.303 -28.603 -37.524 1.00 44.91 181 PRO A N 1
ATOM 1432 C CA . PRO A 1 181 ? 10.145 -27.908 -38.066 1.00 44.91 181 PRO A CA 1
ATOM 1433 C C . PRO A 1 181 ? 8.889 -28.085 -37.200 1.00 44.91 181 PRO A C 1
ATOM 1435 O O . PRO A 1 181 ? 8.708 -29.061 -36.474 1.00 44.91 181 PRO A O 1
ATOM 1438 N N . LEU A 1 182 ? 7.993 -27.109 -37.339 1.00 44.81 182 LEU A N 1
ATOM 1439 C CA . LEU A 1 182 ? 6.612 -27.080 -36.855 1.00 44.81 182 LEU A CA 1
ATOM 1440 C C . LEU A 1 182 ? 5.797 -28.306 -37.330 1.00 44.81 182 LEU A C 1
ATOM 1442 O O . LEU A 1 182 ? 5.866 -28.651 -38.507 1.00 44.81 182 LEU A O 1
ATOM 1446 N N . GLY A 1 183 ? 4.931 -28.883 -36.476 1.00 34.47 183 GLY A N 1
ATOM 1447 C CA . GLY A 1 183 ? 3.878 -29.806 -36.948 1.00 34.47 183 GLY A CA 1
ATOM 1448 C C . GLY A 1 183 ? 3.154 -30.704 -35.925 1.00 34.47 183 GLY A C 1
ATOM 1449 O O . GLY A 1 183 ? 3.484 -31.871 -35.794 1.00 34.47 183 GLY A O 1
ATOM 1450 N N . CYS A 1 184 ? 2.124 -30.153 -35.267 1.00 35.38 184 CYS A N 1
ATOM 1451 C CA . CYS A 1 184 ? 0.825 -30.729 -34.835 1.00 35.38 184 CYS A CA 1
ATOM 1452 C C . CYS A 1 184 ? 0.603 -32.239 -34.521 1.00 35.38 184 CYS A C 1
ATOM 1454 O O . CYS A 1 184 ? 0.662 -33.066 -35.423 1.00 35.38 184 CYS A O 1
ATOM 1456 N N . ARG A 1 185 ? 0.032 -32.537 -33.330 1.00 36.41 185 ARG A N 1
ATOM 1457 C CA . ARG A 1 185 ? -1.279 -33.225 -33.049 1.00 36.41 185 ARG A CA 1
ATOM 1458 C C . ARG A 1 185 ? -1.300 -33.734 -31.596 1.00 36.41 185 ARG A C 1
ATOM 1460 O O . ARG A 1 185 ? -0.376 -34.402 -31.169 1.00 36.41 185 ARG A O 1
ATOM 1467 N N . PHE A 1 186 ? -2.216 -33.289 -30.734 1.00 36.53 186 PHE A N 1
ATOM 1468 C CA . PHE A 1 186 ? -3.585 -33.805 -30.549 1.00 36.53 186 PHE A CA 1
ATOM 1469 C C . PHE A 1 186 ? -3.640 -35.314 -30.252 1.00 36.53 186 PHE A C 1
ATOM 1471 O O . PHE A 1 186 ? -3.596 -36.112 -31.181 1.00 36.53 186 PHE A O 1
ATOM 1478 N N . GLN A 1 187 ? -3.840 -35.681 -28.980 1.00 42.94 187 GLN A N 1
ATOM 1479 C CA . GLN A 1 187 ? -4.703 -36.805 -28.601 1.00 42.94 187 GLN A CA 1
ATOM 1480 C C . GLN A 1 187 ? -5.230 -36.647 -27.168 1.00 42.94 187 GLN A C 1
ATOM 1482 O O . GLN A 1 187 ? -4.506 -36.347 -26.222 1.00 42.94 187 GLN A O 1
ATOM 1487 N N . SER A 1 188 ? -6.547 -36.787 -27.086 1.00 38.72 188 SER A N 1
ATOM 1488 C CA . SER A 1 188 ? -7.440 -36.745 -25.938 1.00 38.72 188 SER A CA 1
ATOM 1489 C C . SER A 1 188 ? -7.576 -38.108 -25.253 1.00 38.72 188 SER A C 1
ATOM 1491 O O . SER A 1 188 ? -7.567 -39.117 -25.945 1.00 38.72 188 SER A O 1
ATOM 1493 N N . GLN A 1 189 ? -7.875 -38.067 -23.947 1.00 42.94 189 GLN A N 1
ATOM 1494 C CA . GLN A 1 189 ? -8.726 -38.984 -23.159 1.00 42.94 189 GLN A CA 1
ATOM 1495 C C . GLN A 1 189 ? -8.449 -40.502 -23.126 1.00 42.94 189 GLN A C 1
ATOM 1497 O O . GLN A 1 189 ? -8.454 -41.183 -24.143 1.00 42.94 189 GLN A O 1
ATOM 1502 N N . GLY A 1 190 ? -8.432 -41.038 -21.898 1.00 34.62 190 GLY A N 1
ATOM 1503 C CA . GLY A 1 190 ? -8.709 -42.448 -21.608 1.00 34.62 190 GLY A CA 1
ATOM 1504 C C . GLY A 1 190 ? -8.296 -42.885 -20.197 1.00 34.62 190 GLY A C 1
ATOM 1505 O O . GLY A 1 190 ? -7.182 -43.355 -20.013 1.00 34.62 190 GLY A O 1
ATOM 1506 N N . ASP A 1 191 ? -9.202 -42.740 -19.225 1.00 37.84 191 ASP A N 1
ATOM 1507 C CA . ASP A 1 191 ? -9.304 -43.606 -18.023 1.00 37.84 191 ASP A CA 1
ATOM 1508 C C . ASP A 1 191 ? -9.529 -45.075 -18.495 1.00 37.84 191 ASP A C 1
ATOM 1510 O O . ASP A 1 191 ? -10.046 -45.205 -19.614 1.00 37.84 191 ASP A O 1
ATOM 1514 N N . PRO A 1 192 ? -9.226 -46.188 -17.768 1.00 55.75 192 PRO A N 1
ATOM 1515 C CA . PRO A 1 192 ? -9.762 -46.464 -16.421 1.00 55.75 192 PRO A CA 1
ATOM 1516 C C . PRO A 1 192 ? -8.925 -47.354 -15.456 1.00 55.75 192 PRO A C 1
ATOM 1518 O O . PRO A 1 192 ? -8.221 -48.273 -15.879 1.00 55.75 192 PRO A O 1
ATOM 1521 N N . ARG A 1 193 ? -9.172 -47.170 -14.148 1.00 46.81 193 ARG A N 1
ATOM 1522 C CA . ARG A 1 193 ? -9.529 -48.162 -13.091 1.00 46.81 193 ARG A CA 1
ATOM 1523 C C . ARG A 1 193 ? -8.890 -47.870 -11.736 1.00 46.81 193 ARG A C 1
ATOM 1525 O O . ARG A 1 193 ? -7.646 -47.892 -11.641 1.00 46.81 193 ARG A O 1
#

Solvent-accessible surface area (backbone atoms only — not comparable to full-atom values): 11764 Å² total; per-residue (Å²): 134,88,74,76,60,45,43,80,60,30,38,80,64,58,78,23,40,67,58,84,54,76,91,48,98,90,45,75,41,69,67,44,53,33,50,28,54,48,36,30,29,51,63,70,32,64,60,59,11,22,52,74,57,77,42,54,48,70,57,54,54,57,50,49,74,38,85,67,10,56,43,44,41,44,38,52,51,38,30,71,39,44,81,85,79,64,76,75,77,74,69,75,80,83,78,66,88,71,52,69,69,61,46,50,51,44,42,75,64,19,26,39,26,53,37,71,53,98,90,38,82,76,48,73,49,72,44,78,37,62,71,51,42,56,52,51,49,56,54,49,53,54,50,52,59,48,51,62,45,52,52,54,50,49,51,50,50,50,53,48,41,67,73,68,68,65,83,67,85,80,76,80,87,72,76,80,86,72,90,82,81,89,81,90,80,92,86,80,90,81,86,91,136

Radius of gyration: 27.2 Å; Cα contacts (8 Å, |Δi|>4): 195; chains: 1; bounding box: 71×69×65 Å

Secondary structure (DSSP, 8-state):
--PPPGGGGSPPP--BPPP-----TTS--HHHHHHHHHHHHHH--HHHHHHHTT--HHHHHHHHTSTT-HHHHHHHHHHHSPTTS--PPPPPP--S---HHHHHHHHHH-EEEEEEETTEEEEEEEE--HHHHHHHHHHHHHHHHHHHHHHHHHHHHHHHHHHTT----------------------------

Sequence (193 aa):
MSHSPAHRVRRKPGFFHPVPVRARCDGWSIVRQCHFLAYLYLTGSVTAAARGVGMSPKSAYRLRARDGAEGFAYEWDRVLTHPGTGRPTPPPIDYRKVTNPTLRHRVEIGRVKPVLHMGQVVGIARKADNTTLLRALRRHDAVCASIDRDEREEDRRVFANTRFGVTGPIDERRLPLADAPLGCRFQSQGDPR

pLDDT: mean 76.65, std 16.99, range [34.47, 94.44]

Mean predicted aligned error: 13.35 Å